Protein AF-A0A1H2EE51-F1 (afdb_monomer)

pLDDT: mean 78.55, std 16.93, range [35.53, 97.19]

InterPro domains:
  IPR001046 NRAMP family [PF01566] (25-186)
  IPR001046 NRAMP family [PR00447] (97-123)
  IPR001046 NRAMP family [PR00447] (125-144)
  IPR001046 NRAMP family [PTHR11706] (21-185)

Solvent-accessible surface area (backbone atoms only — not comparable to full-atom values): 11193 Å² total; per-residue (Å²): 145,83,84,91,74,84,72,87,78,76,91,72,71,71,84,64,46,69,70,68,54,42,54,66,51,50,62,60,51,49,74,69,71,36,47,48,55,53,51,51,52,52,53,46,35,74,76,54,48,48,54,54,52,39,56,53,54,54,50,52,52,52,48,50,52,53,52,50,53,53,51,50,44,30,71,74,69,73,41,52,71,70,57,52,43,58,75,74,44,55,74,66,58,39,49,51,53,48,54,51,51,51,53,53,50,54,52,51,53,50,34,43,28,51,36,42,4,51,52,39,24,75,74,67,73,38,56,52,70,59,22,27,52,51,38,50,51,52,54,53,50,52,54,58,48,40,76,74,68,45,67,68,64,52,50,53,52,50,54,52,53,51,48,53,54,52,51,53,53,52,51,50,43,67,77,57,66,74,63,66,67,52,59,57,47,22,49,56,42,72,72,56,61,74,78,79,116

Structure (mmCIF, N/CA/C/O backbone):
data_AF-A0A1H2EE51-F1
#
_entry.id   AF-A0A1H2EE51-F1
#
loop_
_atom_site.group_PDB
_atom_site.id
_atom_site.type_symbol
_atom_site.label_atom_id
_atom_site.label_alt_id
_atom_site.label_comp_id
_atom_site.label_asym_id
_atom_site.label_entity_id
_atom_site.label_seq_id
_atom_site.pdbx_PDB_ins_code
_atom_site.Cartn_x
_atom_site.Cartn_y
_atom_site.Cartn_z
_atom_site.occupancy
_atom_site.B_iso_or_equiv
_atom_site.auth_seq_id
_atom_site.auth_comp_id
_atom_site.auth_asym_id
_atom_site.auth_atom_id
_atom_site.pdbx_PDB_model_num
ATOM 1 N N . MET A 1 1 ? -42.291 -15.633 33.820 1.00 42.50 1 MET A N 1
ATOM 2 C CA . MET A 1 1 ? -41.989 -17.082 33.789 1.00 42.50 1 MET A CA 1
ATOM 3 C C . MET A 1 1 ? -42.734 -17.754 32.633 1.00 42.50 1 MET A C 1
ATOM 5 O O . MET A 1 1 ? -43.712 -18.436 32.904 1.00 42.50 1 MET A O 1
ATOM 9 N N . ARG A 1 2 ? -42.308 -17.525 31.368 1.00 35.53 2 ARG A N 1
ATOM 10 C CA . ARG A 1 2 ? -42.589 -18.405 30.200 1.00 35.53 2 ARG A CA 1
ATOM 11 C C . ARG A 1 2 ? -41.992 -18.000 28.838 1.00 35.53 2 ARG A C 1
ATOM 13 O O . ARG A 1 2 ? -42.097 -18.807 27.931 1.00 35.53 2 ARG A O 1
ATOM 20 N N . GLU A 1 3 ? -41.291 -16.873 28.684 1.00 39.19 3 GLU A N 1
ATOM 21 C CA . GLU A 1 3 ? -40.695 -16.523 27.367 1.00 39.19 3 GLU A CA 1
ATOM 22 C C . GLU A 1 3 ? -39.159 -16.417 27.359 1.00 39.19 3 GLU A C 1
ATOM 24 O O . GLU A 1 3 ? -38.560 -15.735 26.541 1.00 39.19 3 GLU A O 1
ATOM 29 N N . VAL A 1 4 ? -38.498 -17.154 28.259 1.00 42.12 4 VAL A N 1
ATOM 30 C CA . VAL A 1 4 ? -37.024 -17.287 28.324 1.00 42.12 4 VAL A CA 1
ATOM 31 C C . VAL A 1 4 ? -36.505 -18.462 27.468 1.00 42.12 4 VAL A C 1
ATOM 33 O O . VAL A 1 4 ? -35.357 -18.867 27.592 1.00 42.12 4 VAL A O 1
ATOM 36 N N . MET A 1 5 ? -37.296 -19.049 26.562 1.00 43.41 5 MET A N 1
ATOM 37 C CA . MET A 1 5 ? -36.851 -20.277 25.887 1.00 43.41 5 MET A CA 1
ATOM 38 C C . MET A 1 5 ? -37.359 -20.432 24.453 1.00 43.41 5 MET A C 1
ATOM 40 O O . MET A 1 5 ? -38.240 -21.233 24.168 1.00 43.41 5 MET A O 1
ATOM 44 N N . ALA A 1 6 ? -36.713 -19.726 23.525 1.00 37.88 6 ALA A N 1
ATOM 45 C CA . ALA A 1 6 ? -36.682 -20.122 22.118 1.00 37.88 6 ALA A CA 1
ATOM 46 C C . ALA A 1 6 ? -35.244 -20.074 21.581 1.00 37.88 6 ALA A C 1
ATOM 48 O O . ALA A 1 6 ? -34.874 -19.275 20.732 1.00 37.88 6 ALA A O 1
ATOM 49 N N . SER A 1 7 ? -34.449 -21.002 22.120 1.00 36.94 7 SER A N 1
ATOM 50 C CA . SER A 1 7 ? -33.571 -21.869 21.335 1.00 36.94 7 SER A CA 1
ATOM 51 C C . SER A 1 7 ? -32.568 -21.177 20.405 1.00 36.94 7 SER A C 1
ATOM 53 O O . SER A 1 7 ? -32.768 -21.059 19.194 1.00 36.94 7 SER A O 1
ATOM 55 N N . ALA A 1 8 ? -31.395 -20.907 20.979 1.00 46.56 8 ALA A N 1
ATOM 56 C CA . ALA A 1 8 ? -30.113 -20.958 20.293 1.00 46.56 8 ALA A CA 1
ATOM 57 C C . ALA A 1 8 ? -30.076 -22.104 19.262 1.00 46.56 8 ALA A C 1
ATOM 59 O O . ALA A 1 8 ? -30.005 -23.278 19.624 1.00 46.56 8 ALA A O 1
ATOM 60 N N . ARG A 1 9 ? -30.110 -21.772 17.966 1.00 44.25 9 ARG A N 1
ATOM 61 C CA . ARG A 1 9 ? -29.792 -22.747 16.918 1.00 44.25 9 ARG A CA 1
ATOM 62 C C . ARG A 1 9 ? -28.266 -22.881 16.806 1.00 44.25 9 ARG A C 1
ATOM 64 O O . ARG A 1 9 ? -27.568 -21.870 16.699 1.00 44.25 9 ARG A O 1
ATOM 71 N N . PRO A 1 10 ? -27.722 -24.106 16.870 1.00 41.69 10 PRO A N 1
ATOM 72 C CA . PRO A 1 10 ? -26.300 -24.341 17.068 1.00 41.69 10 PRO A CA 1
ATOM 73 C C . PRO A 1 10 ? -25.499 -24.205 15.763 1.00 41.69 10 PRO A C 1
ATOM 75 O O . PRO A 1 10 ? -25.813 -24.813 14.748 1.00 41.69 10 PRO A O 1
ATOM 78 N N . ARG A 1 11 ? -24.417 -23.419 15.819 1.00 48.09 11 ARG A N 1
ATOM 79 C CA . ARG A 1 11 ? -23.023 -23.815 15.508 1.00 48.09 11 ARG A CA 1
ATOM 80 C C . ARG A 1 11 ? -22.744 -24.784 14.330 1.00 48.09 11 ARG A C 1
ATOM 82 O O . ARG A 1 11 ? -21.804 -25.564 14.433 1.00 48.09 11 ARG A O 1
ATOM 89 N N . LEU A 1 12 ? -23.451 -24.703 13.198 1.00 43.53 12 LEU A N 1
ATOM 90 C CA . LEU A 1 12 ? -23.174 -25.543 12.009 1.00 43.53 12 LEU A CA 1
ATOM 91 C C . LEU A 1 12 ? -22.725 -24.799 10.736 1.00 43.53 12 LEU A C 1
ATOM 93 O O . LEU A 1 12 ? -22.379 -25.441 9.753 1.00 43.53 12 LEU A O 1
ATOM 97 N N . ALA A 1 13 ? -22.582 -23.470 10.753 1.00 40.81 13 ALA A N 1
ATOM 98 C CA . ALA A 1 13 ? -21.945 -22.731 9.645 1.00 40.81 13 ALA A CA 1
ATOM 99 C C . ALA A 1 13 ? -20.416 -22.563 9.811 1.00 40.81 13 ALA A C 1
ATOM 101 O O . ALA A 1 13 ? -19.775 -21.809 9.082 1.00 40.81 13 ALA A O 1
ATOM 102 N N . ARG A 1 14 ? -19.810 -23.255 10.785 1.00 45.78 14 ARG A N 1
ATOM 103 C CA . ARG A 1 14 ? -18.408 -23.063 11.197 1.00 45.78 14 ARG A CA 1
ATOM 104 C C . ARG A 1 14 ? -17.375 -23.646 10.218 1.00 45.78 14 ARG A C 1
ATOM 106 O O . ARG A 1 14 ? -16.216 -23.259 10.283 1.00 45.78 14 ARG A O 1
ATOM 113 N N . ALA A 1 15 ? -17.781 -24.497 9.273 1.00 40.69 15 ALA A N 1
ATOM 114 C CA . ALA A 1 15 ? -16.873 -25.128 8.304 1.00 40.69 15 ALA A CA 1
ATOM 115 C C . ALA A 1 15 ? -16.741 -24.382 6.956 1.00 40.69 15 ALA A C 1
ATOM 117 O O . ALA A 1 15 ? -15.807 -24.644 6.209 1.00 40.69 15 ALA A O 1
ATOM 118 N N . ARG A 1 16 ? -17.614 -23.407 6.652 1.00 42.00 16 ARG A N 1
ATOM 119 C CA . ARG A 1 16 ? -17.483 -22.507 5.477 1.00 42.00 16 ARG A CA 1
ATOM 120 C C . ARG A 1 16 ? -16.793 -21.174 5.804 1.00 42.00 16 ARG A C 1
ATOM 122 O O . ARG A 1 16 ? -16.703 -20.288 4.963 1.00 42.00 16 ARG A O 1
ATOM 129 N N . SER A 1 17 ? -16.306 -21.028 7.035 1.00 48.62 17 SER A N 1
ATOM 130 C CA . SER A 1 17 ? -15.838 -19.752 7.584 1.00 48.62 17 SER A CA 1
ATOM 131 C C . SER A 1 17 ? -14.430 -19.345 7.129 1.00 48.62 17 SER A C 1
ATOM 133 O O . SER A 1 17 ? -14.082 -18.177 7.262 1.00 48.62 17 SER A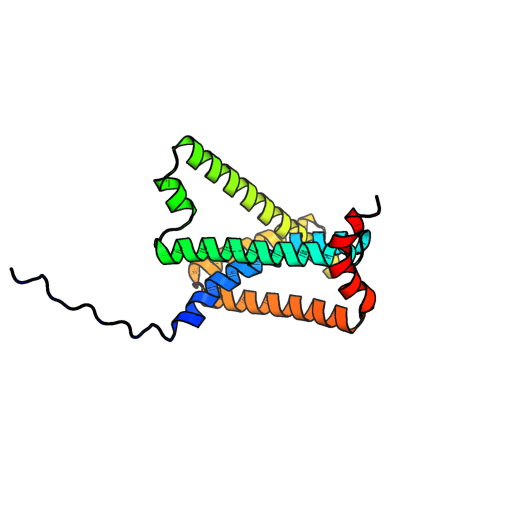 O 1
ATOM 135 N N . GLY A 1 18 ? -13.632 -20.272 6.581 1.00 47.94 18 GLY A N 1
ATOM 136 C CA . GLY A 1 18 ? -12.287 -19.967 6.078 1.00 47.94 18 GLY A CA 1
ATOM 137 C C . GLY A 1 18 ? -12.312 -19.060 4.847 1.00 47.94 18 GLY A C 1
ATOM 138 O O . GLY A 1 18 ? -11.573 -18.086 4.793 1.00 47.94 18 GLY A O 1
ATOM 139 N N . SER A 1 19 ? -13.225 -19.310 3.903 1.00 48.38 19 SER A N 1
ATOM 140 C CA . SER A 1 19 ? -13.331 -18.519 2.671 1.00 48.38 19 SER A CA 1
ATOM 141 C C . SER A 1 19 ? -13.993 -17.152 2.860 1.00 48.38 19 SER A C 1
ATOM 143 O O . SER A 1 19 ? -13.785 -16.264 2.048 1.00 48.38 19 SER A O 1
ATOM 145 N N . LEU A 1 20 ? -14.778 -16.962 3.926 1.00 51.28 20 LEU A N 1
ATOM 146 C CA . LEU A 1 20 ? -15.402 -15.670 4.255 1.00 51.28 20 LEU A CA 1
ATOM 147 C C . LEU A 1 20 ? -14.432 -14.692 4.937 1.00 51.28 20 LEU A C 1
ATOM 149 O O . LEU A 1 20 ? -14.639 -13.486 4.871 1.00 51.28 20 LEU A O 1
ATOM 153 N N . LEU A 1 21 ? -13.375 -15.200 5.580 1.00 56.44 21 LEU A N 1
ATOM 154 C CA . LEU A 1 21 ? -12.316 -14.380 6.182 1.00 56.44 21 LEU A CA 1
ATOM 155 C C . LEU A 1 21 ? -11.171 -14.074 5.206 1.00 56.44 21 LEU A C 1
ATOM 157 O O . LEU A 1 21 ? -10.338 -13.221 5.507 1.00 56.44 21 LEU A O 1
ATOM 161 N N . LEU A 1 22 ? -11.145 -14.734 4.043 1.00 61.00 22 LEU A N 1
ATOM 162 C CA . LEU A 1 22 ? -10.184 -14.442 2.982 1.00 61.00 22 LEU A CA 1
ATOM 163 C C . LEU A 1 22 ? -10.369 -13.024 2.434 1.00 61.00 22 LEU A C 1
ATOM 165 O O . LEU A 1 22 ? -9.378 -12.319 2.309 1.00 61.00 22 LEU A O 1
ATOM 169 N N . GLY A 1 23 ? -11.606 -12.566 2.213 1.00 63.53 23 GLY A N 1
ATOM 170 C CA . GLY A 1 23 ? -11.873 -11.227 1.671 1.00 63.53 23 GLY A CA 1
ATOM 171 C C . GLY A 1 23 ? -11.210 -10.093 2.462 1.00 63.53 23 GLY A C 1
ATOM 172 O O . GLY A 1 23 ? -10.398 -9.361 1.897 1.00 63.53 23 GLY A O 1
ATOM 173 N N . PRO A 1 24 ? -11.449 -9.966 3.781 1.00 66.06 24 PRO A N 1
ATOM 174 C CA . PRO A 1 24 ? -10.768 -8.968 4.608 1.00 66.06 24 PRO A CA 1
ATOM 175 C C . PRO A 1 24 ? -9.239 -9.125 4.644 1.00 66.06 24 PRO A C 1
ATOM 177 O O . PRO A 1 24 ? -8.525 -8.125 4.693 1.00 66.06 24 PRO A O 1
ATOM 180 N N . ALA A 1 25 ? -8.727 -10.360 4.605 1.00 69.12 25 ALA A N 1
ATOM 181 C CA . ALA A 1 25 ? -7.289 -10.621 4.573 1.00 69.12 25 ALA A CA 1
ATOM 182 C C . ALA A 1 25 ? -6.653 -10.197 3.237 1.00 69.12 25 ALA A C 1
ATOM 184 O O . ALA A 1 25 ? -5.569 -9.620 3.234 1.00 69.12 25 ALA A O 1
ATOM 185 N N . PHE A 1 26 ? -7.341 -10.413 2.113 1.00 66.88 26 PHE A N 1
ATOM 186 C CA . PHE A 1 26 ? -6.905 -9.951 0.798 1.00 66.88 26 PHE A CA 1
ATOM 187 C C . PHE A 1 26 ? -6.901 -8.427 0.716 1.00 66.88 26 PHE A C 1
ATOM 189 O O . PHE A 1 26 ? -5.894 -7.865 0.298 1.00 66.88 26 PHE A O 1
ATOM 196 N N . VAL A 1 27 ? -7.962 -7.760 1.193 1.00 69.06 27 VAL A N 1
ATOM 197 C CA . VAL A 1 27 ? -8.023 -6.286 1.293 1.00 69.06 27 VAL A CA 1
ATOM 198 C C . VAL A 1 27 ? -6.819 -5.735 2.060 1.00 69.06 27 VAL A C 1
ATOM 200 O O . VAL A 1 27 ? -6.175 -4.797 1.600 1.00 69.06 27 VAL A O 1
ATOM 203 N N . ALA A 1 28 ? -6.454 -6.362 3.180 1.00 73.50 28 ALA A N 1
ATOM 204 C CA . ALA A 1 28 ? -5.275 -5.968 3.947 1.00 73.50 28 ALA A CA 1
ATOM 205 C C . ALA A 1 28 ? -3.943 -6.252 3.223 1.00 73.50 28 ALA A C 1
ATOM 207 O O . ALA A 1 28 ? -2.990 -5.495 3.392 1.00 73.50 28 ALA A O 1
ATOM 208 N N . ALA A 1 29 ? -3.855 -7.322 2.426 1.00 72.50 29 ALA A N 1
ATOM 209 C CA . ALA A 1 29 ? -2.649 -7.668 1.671 1.00 72.50 29 ALA A CA 1
ATOM 210 C C . ALA A 1 29 ? -2.371 -6.695 0.512 1.00 72.50 29 ALA A C 1
ATOM 212 O O . ALA A 1 29 ? -1.215 -6.415 0.211 1.00 72.50 29 ALA A O 1
ATOM 213 N N . ILE A 1 30 ? -3.414 -6.145 -0.114 1.00 74.56 30 ILE A N 1
ATOM 214 C CA . ILE A 1 30 ? -3.288 -5.209 -1.246 1.00 74.56 30 ILE A CA 1
ATOM 215 C C . ILE A 1 30 ? -2.585 -3.921 -0.837 1.00 74.56 30 ILE A C 1
ATOM 217 O O . ILE A 1 30 ? -1.762 -3.420 -1.594 1.00 74.56 30 ILE A O 1
ATOM 221 N N . ALA A 1 31 ? -2.831 -3.450 0.385 1.00 79.00 31 ALA A N 1
ATOM 222 C CA . ALA A 1 31 ? -2.158 -2.279 0.938 1.00 79.00 31 ALA A CA 1
ATOM 223 C C . ALA A 1 31 ? -0.625 -2.435 1.040 1.00 79.00 31 ALA A C 1
ATOM 225 O O . ALA A 1 31 ? 0.060 -1.458 1.310 1.00 79.00 31 ALA A O 1
ATOM 226 N N . TYR A 1 32 ? -0.084 -3.648 0.860 1.00 79.62 32 TYR A N 1
ATOM 227 C CA . TYR A 1 32 ? 1.359 -3.912 0.813 1.00 79.62 32 TYR A CA 1
ATOM 228 C C . TYR A 1 32 ? 1.904 -4.065 -0.610 1.00 79.62 32 TYR A C 1
ATOM 230 O O . TYR A 1 32 ? 3.117 -4.165 -0.781 1.00 79.62 32 TYR A O 1
ATOM 238 N N . VAL A 1 33 ? 1.048 -4.118 -1.630 1.00 79.75 33 VAL A N 1
ATOM 239 C CA . VAL A 1 33 ? 1.442 -4.222 -3.047 1.00 79.75 33 VAL A CA 1
ATOM 240 C C . VAL A 1 33 ? 1.071 -2.928 -3.781 1.00 79.75 33 VAL A C 1
ATOM 242 O O . VAL A 1 33 ? 0.749 -2.926 -4.966 1.00 79.75 33 VAL A O 1
ATOM 245 N N . ASP A 1 34 ? 1.097 -1.810 -3.062 1.00 85.75 34 ASP A N 1
ATOM 246 C CA . ASP A 1 34 ? 0.822 -0.491 -3.600 1.00 85.75 34 AS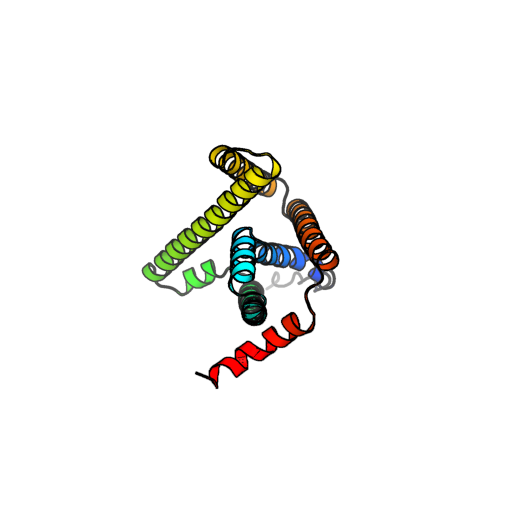P A CA 1
ATOM 247 C C . ASP A 1 34 ? 2.017 0.035 -4.428 1.00 85.75 34 ASP A C 1
ATOM 249 O O . ASP A 1 34 ? 3.174 -0.364 -4.216 1.00 85.75 34 ASP A O 1
ATOM 253 N N . PRO A 1 35 ? 1.775 0.959 -5.375 1.00 82.75 35 PRO A N 1
ATOM 254 C CA . PRO A 1 35 ? 2.833 1.550 -6.189 1.00 82.75 35 PRO A CA 1
ATOM 255 C C . PRO A 1 35 ? 3.951 2.214 -5.374 1.00 82.75 35 PRO A C 1
ATOM 257 O O . PRO A 1 35 ? 5.098 2.220 -5.820 1.00 82.75 35 PRO A O 1
ATOM 260 N N . GLY A 1 36 ? 3.649 2.748 -4.184 1.00 83.00 36 GLY A N 1
ATOM 261 C CA . GLY A 1 36 ? 4.635 3.375 -3.303 1.00 83.00 36 GLY A CA 1
ATOM 262 C C . GLY A 1 36 ? 5.640 2.367 -2.748 1.00 83.00 36 GLY A C 1
ATOM 263 O O . GLY A 1 36 ? 6.858 2.582 -2.823 1.00 83.00 36 GLY A O 1
ATOM 264 N N . ASN A 1 37 ? 5.160 1.224 -2.256 1.00 87.69 37 ASN A N 1
ATOM 265 C CA . ASN A 1 37 ? 6.037 0.142 -1.812 1.00 87.69 37 ASN A CA 1
ATOM 266 C C . ASN A 1 37 ? 6.860 -0.435 -2.978 1.00 87.69 37 ASN A C 1
ATOM 268 O O . ASN A 1 37 ? 8.063 -0.658 -2.844 1.00 87.69 37 ASN A O 1
ATOM 272 N N . VAL A 1 38 ? 6.265 -0.601 -4.162 1.00 86.69 38 VAL A N 1
ATOM 273 C CA . VAL A 1 38 ? 7.007 -1.058 -5.351 1.00 86.69 38 VAL A CA 1
ATOM 274 C C . VAL A 1 38 ? 8.101 -0.059 -5.749 1.00 86.69 38 VAL A C 1
ATOM 276 O O . VAL A 1 38 ? 9.252 -0.457 -5.934 1.00 86.69 38 VAL A O 1
ATOM 279 N N . ALA A 1 39 ? 7.786 1.236 -5.829 1.00 84.88 39 ALA A N 1
ATOM 280 C CA . ALA A 1 39 ? 8.740 2.273 -6.218 1.00 84.88 39 ALA A CA 1
ATOM 281 C C . ALA A 1 39 ? 9.913 2.385 -5.232 1.00 84.88 39 ALA A C 1
ATOM 283 O O . ALA A 1 39 ? 11.075 2.449 -5.645 1.00 84.88 39 ALA A O 1
ATOM 284 N N . SER A 1 40 ? 9.625 2.365 -3.929 1.00 86.44 40 SER A N 1
ATOM 285 C CA . SER A 1 40 ? 10.661 2.416 -2.894 1.00 86.44 40 SER A CA 1
ATOM 286 C C . SER A 1 40 ? 11.570 1.185 -2.925 1.00 86.44 40 SER A C 1
ATOM 288 O O . SER A 1 40 ? 12.790 1.345 -2.884 1.00 86.44 40 SER A O 1
ATOM 290 N N . ASN A 1 41 ? 11.019 -0.023 -3.093 1.00 89.06 41 ASN A N 1
ATOM 291 C CA . ASN A 1 41 ? 11.807 -1.256 -3.171 1.00 89.06 41 ASN A CA 1
ATOM 292 C C . ASN A 1 41 ? 12.670 -1.330 -4.436 1.00 89.06 41 ASN A C 1
ATOM 294 O O . ASN A 1 41 ? 13.817 -1.770 -4.361 1.00 89.06 41 ASN A O 1
ATOM 298 N N . ILE A 1 42 ? 12.162 -0.871 -5.585 1.00 87.00 42 ILE A N 1
ATOM 299 C CA . ILE A 1 42 ? 12.944 -0.805 -6.830 1.00 87.00 42 ILE A CA 1
ATOM 300 C C . ILE A 1 42 ? 14.087 0.206 -6.687 1.00 87.00 42 ILE A C 1
ATOM 302 O O . ILE A 1 42 ? 15.230 -0.119 -7.005 1.00 87.00 42 ILE A O 1
ATOM 306 N N . SER A 1 43 ? 13.809 1.404 -6.162 1.00 87.69 43 SER A N 1
ATOM 307 C CA . SER A 1 43 ? 14.831 2.434 -5.928 1.00 87.69 43 SER A CA 1
ATOM 308 C C . SER A 1 43 ? 15.905 1.956 -4.944 1.00 87.69 43 SER A C 1
ATOM 310 O O . SER A 1 43 ? 17.104 2.064 -5.208 1.00 87.69 43 SER A O 1
ATOM 312 N N . ALA A 1 44 ? 15.486 1.331 -3.841 1.00 86.81 44 ALA A N 1
ATOM 313 C CA . ALA A 1 44 ? 16.382 0.748 -2.853 1.00 86.81 44 ALA A CA 1
ATOM 314 C C . ALA A 1 44 ? 17.223 -0.400 -3.437 1.00 86.81 44 ALA A C 1
ATOM 316 O O . ALA A 1 44 ? 18.420 -0.475 -3.170 1.00 86.81 44 ALA A O 1
ATOM 317 N N . GLY A 1 45 ? 16.634 -1.264 -4.267 1.00 86.56 45 GLY A N 1
ATOM 318 C CA . GLY A 1 45 ? 17.350 -2.331 -4.968 1.00 86.56 45 GLY A CA 1
ATOM 319 C C . GLY A 1 45 ? 18.362 -1.800 -5.986 1.00 86.56 45 GLY A C 1
ATOM 320 O O . GLY A 1 45 ? 19.461 -2.339 -6.093 1.00 86.56 45 GLY A O 1
ATOM 321 N N . ALA A 1 46 ? 18.040 -0.708 -6.682 1.00 87.38 46 ALA A N 1
ATOM 322 C CA . ALA A 1 46 ? 18.958 -0.056 -7.614 1.00 87.38 46 ALA A CA 1
ATOM 323 C C . ALA A 1 46 ? 20.167 0.577 -6.902 1.00 87.38 46 ALA A C 1
ATOM 325 O O . ALA A 1 46 ? 21.276 0.540 -7.429 1.00 87.38 46 ALA A O 1
ATOM 326 N N . GLN A 1 47 ? 19.970 1.131 -5.700 1.00 87.50 47 GLN A N 1
ATOM 327 C CA . GLN A 1 47 ? 21.031 1.796 -4.932 1.00 87.50 47 GLN A CA 1
ATOM 328 C C . GLN A 1 47 ? 21.850 0.837 -4.054 1.00 87.50 47 GLN A C 1
ATOM 330 O O . GLN A 1 47 ? 23.069 0.964 -3.968 1.00 87.50 47 GLN A O 1
ATOM 335 N N . PHE A 1 48 ? 21.196 -0.118 -3.389 1.00 84.31 48 PHE A N 1
ATOM 336 C CA . PHE A 1 48 ? 21.796 -0.978 -2.359 1.00 84.31 48 PHE A CA 1
ATOM 337 C C . PHE A 1 48 ? 21.865 -2.460 -2.756 1.00 84.31 48 PHE A C 1
ATOM 339 O O . PHE A 1 48 ? 22.316 -3.298 -1.965 1.00 84.31 48 PHE A O 1
ATOM 346 N N . GLY A 1 49 ? 21.415 -2.817 -3.962 1.00 85.31 49 GLY A N 1
ATOM 347 C CA . GLY A 1 49 ? 21.332 -4.205 -4.404 1.00 85.31 49 GLY A CA 1
ATOM 348 C C . GLY A 1 49 ? 20.483 -5.050 -3.450 1.00 85.31 49 GLY A C 1
ATOM 349 O O . GLY A 1 49 ? 19.421 -4.641 -2.985 1.00 85.31 49 GLY A O 1
ATOM 350 N N . TYR A 1 50 ? 20.979 -6.237 -3.102 1.00 84.56 50 TYR A N 1
ATOM 351 C CA . TYR A 1 50 ? 20.265 -7.189 -2.241 1.00 84.56 50 TYR A CA 1
ATOM 352 C C . TYR A 1 50 ? 20.419 -6.922 -0.734 1.00 84.56 50 TYR A C 1
ATOM 354 O O . TYR A 1 50 ? 19.842 -7.650 0.073 1.00 84.56 50 TYR A O 1
ATOM 362 N N . LEU A 1 51 ? 21.175 -5.894 -0.320 1.00 83.06 51 LEU A N 1
ATOM 363 C CA . LEU A 1 51 ? 21.507 -5.648 1.091 1.00 83.06 51 LEU A CA 1
ATOM 364 C C . LEU A 1 51 ? 20.268 -5.473 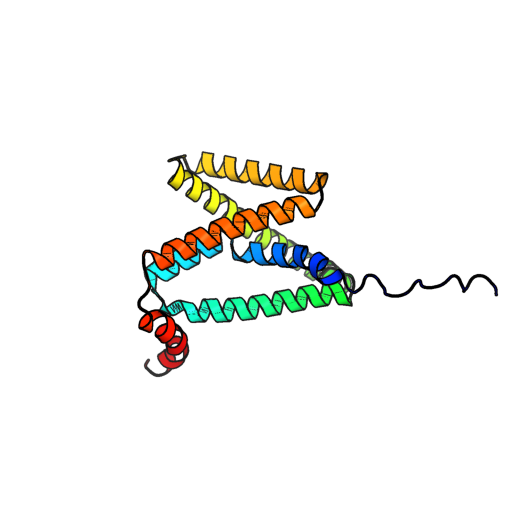1.983 1.00 83.06 51 LEU A C 1
ATOM 366 O O . LEU A 1 51 ? 20.288 -5.855 3.152 1.00 83.06 51 LEU A O 1
ATOM 370 N N . LEU A 1 52 ? 19.192 -4.909 1.433 1.00 85.94 52 LEU A N 1
ATOM 371 C CA . LEU A 1 52 ? 17.976 -4.567 2.171 1.00 85.94 52 LEU A CA 1
ATOM 372 C C . LEU A 1 52 ? 16.915 -5.679 2.164 1.00 85.94 52 LEU A C 1
ATOM 374 O O . LEU A 1 52 ? 15.881 -5.537 2.811 1.00 85.94 52 LEU A O 1
ATOM 378 N N . VAL A 1 53 ? 17.173 -6.821 1.515 1.00 86.44 53 VAL A N 1
ATOM 379 C CA . VAL A 1 53 ? 16.202 -7.929 1.425 1.00 86.44 53 VAL A CA 1
ATOM 380 C C . VAL A 1 53 ? 15.812 -8.464 2.808 1.00 86.44 53 VAL A C 1
ATOM 382 O O . VAL A 1 53 ? 14.633 -8.695 3.065 1.00 86.44 53 VAL A O 1
ATOM 385 N N . TRP A 1 54 ? 16.760 -8.596 3.744 1.00 84.94 54 TRP A N 1
ATOM 386 C CA . TRP A 1 54 ? 16.433 -9.044 5.107 1.00 84.94 54 TRP A CA 1
ATOM 387 C C . TRP A 1 54 ? 15.532 -8.049 5.852 1.00 84.94 54 TRP A C 1
ATOM 389 O O . TRP A 1 54 ? 14.688 -8.469 6.643 1.00 84.94 54 TRP A O 1
ATOM 399 N N . VAL A 1 55 ? 15.684 -6.744 5.588 1.00 89.06 55 VAL A N 1
ATOM 400 C CA . VAL A 1 55 ? 14.843 -5.694 6.181 1.00 89.06 55 VAL A CA 1
ATOM 401 C C . VAL A 1 55 ? 13.408 -5.869 5.701 1.00 89.06 55 VAL A C 1
ATOM 403 O O . VAL A 1 55 ? 12.492 -5.843 6.517 1.00 89.06 55 VAL A O 1
ATOM 406 N N . ILE A 1 56 ? 13.220 -6.136 4.404 1.00 88.19 56 ILE A N 1
ATOM 407 C CA . ILE A 1 56 ? 11.906 -6.406 3.806 1.00 88.19 56 ILE A CA 1
ATOM 408 C C . ILE A 1 56 ? 11.264 -7.641 4.452 1.00 88.19 56 ILE A C 1
ATOM 410 O O . ILE A 1 56 ? 10.083 -7.607 4.800 1.00 88.19 56 ILE A O 1
ATOM 414 N N . VAL A 1 57 ? 12.026 -8.718 4.672 1.00 88.38 57 VAL A N 1
ATOM 415 C CA . VAL A 1 57 ? 11.517 -9.932 5.336 1.00 88.38 57 VAL A CA 1
ATOM 416 C C . VAL A 1 57 ? 11.060 -9.630 6.766 1.00 88.38 57 VAL A C 1
ATOM 418 O O . VAL A 1 57 ? 9.936 -9.969 7.135 1.00 88.38 57 VAL A O 1
ATOM 421 N N . VAL A 1 58 ? 11.891 -8.954 7.567 1.00 90.31 58 VAL A N 1
ATOM 422 C CA . VAL A 1 58 ? 11.538 -8.587 8.950 1.00 90.31 58 VAL A CA 1
ATOM 423 C C . VAL A 1 58 ? 10.332 -7.642 8.981 1.00 90.31 58 VAL A C 1
ATOM 425 O O . VAL A 1 58 ? 9.433 -7.828 9.802 1.00 90.31 58 VAL A O 1
ATOM 428 N N . ALA A 1 59 ? 10.267 -6.672 8.067 1.00 89.88 59 ALA A N 1
ATOM 429 C CA . ALA A 1 59 ? 9.139 -5.754 7.945 1.00 89.88 59 ALA A CA 1
ATOM 430 C C . ALA A 1 59 ? 7.828 -6.497 7.639 1.00 89.88 59 ALA A C 1
ATOM 432 O O . ALA A 1 59 ? 6.816 -6.221 8.281 1.00 89.88 59 ALA A O 1
ATOM 433 N N . ASN A 1 60 ? 7.850 -7.489 6.742 1.00 89.44 60 ASN A N 1
ATOM 434 C CA . ASN A 1 60 ? 6.678 -8.315 6.429 1.00 89.44 60 ASN A CA 1
ATOM 435 C C . ASN A 1 60 ? 6.227 -9.184 7.615 1.00 89.44 60 ASN A C 1
ATOM 437 O O . ASN A 1 60 ? 5.028 -9.330 7.854 1.00 89.44 60 ASN A O 1
ATOM 441 N N . VAL A 1 61 ? 7.160 -9.719 8.409 1.00 90.94 61 VAL A N 1
ATOM 442 C CA . VAL A 1 61 ? 6.817 -10.463 9.636 1.00 90.94 61 VAL A CA 1
ATOM 443 C C . VAL A 1 61 ? 6.138 -9.547 10.659 1.00 90.94 61 VAL A C 1
ATOM 445 O O . VAL A 1 61 ? 5.099 -9.903 11.220 1.00 90.94 61 VAL A O 1
ATOM 448 N N . MET A 1 62 ? 6.686 -8.349 10.878 1.00 92.25 62 MET A N 1
ATOM 449 C CA . MET A 1 62 ? 6.097 -7.361 11.788 1.00 92.25 62 MET A CA 1
ATOM 450 C C . MET A 1 62 ? 4.728 -6.876 11.301 1.00 92.25 62 MET A C 1
ATOM 452 O O . MET A 1 62 ? 3.795 -6.771 12.097 1.00 92.25 62 MET A O 1
ATOM 456 N N . ALA A 1 63 ? 4.585 -6.642 9.998 1.00 89.25 63 ALA A N 1
ATOM 457 C CA . ALA A 1 63 ? 3.315 -6.323 9.360 1.00 89.25 63 ALA A CA 1
ATOM 458 C C . ALA A 1 63 ? 2.261 -7.407 9.613 1.00 89.25 63 ALA A C 1
ATOM 460 O O . ALA A 1 63 ? 1.173 -7.104 10.106 1.00 89.25 63 ALA A O 1
ATOM 461 N N . GLY A 1 64 ? 2.606 -8.675 9.367 1.00 88.88 64 GLY A N 1
ATOM 462 C CA . GLY A 1 64 ? 1.719 -9.809 9.620 1.00 88.88 64 GLY A CA 1
ATOM 463 C C . GLY A 1 64 ? 1.282 -9.900 11.084 1.00 88.88 64 GLY A C 1
ATOM 464 O O . GLY A 1 64 ? 0.106 -10.129 11.366 1.00 88.88 64 GLY A O 1
ATOM 465 N N . LEU A 1 65 ? 2.190 -9.639 12.031 1.00 90.81 65 LEU A N 1
ATOM 466 C CA . LEU A 1 65 ? 1.859 -9.581 13.457 1.00 90.81 65 LEU A CA 1
ATOM 467 C C . LEU A 1 65 ? 0.851 -8.463 13.773 1.00 90.81 65 LEU A C 1
ATOM 469 O O . LEU A 1 65 ? -0.136 -8.703 14.471 1.00 90.81 65 LEU A O 1
ATOM 473 N N . VAL A 1 66 ? 1.070 -7.249 13.258 1.00 90.38 66 VAL A N 1
ATOM 474 C CA . VAL A 1 66 ? 0.179 -6.097 13.491 1.00 90.38 66 VAL A CA 1
ATOM 475 C C . VAL A 1 66 ? -1.205 -6.328 12.873 1.00 90.38 66 VAL A C 1
ATOM 477 O O . VAL A 1 66 ? -2.224 -6.070 13.525 1.00 90.38 66 VAL A O 1
ATOM 480 N N . GLN A 1 67 ? -1.263 -6.868 11.653 1.00 89.56 67 GLN A N 1
ATOM 481 C CA . GLN A 1 67 ? -2.518 -7.243 10.996 1.00 89.56 67 GLN A CA 1
ATOM 482 C C . GLN A 1 67 ? -3.256 -8.330 11.779 1.00 89.56 67 GLN A C 1
ATOM 484 O O . GLN A 1 67 ? -4.459 -8.210 12.020 1.00 89.56 67 GLN A O 1
ATOM 489 N N . PHE A 1 68 ? -2.539 -9.355 12.248 1.00 88.31 68 PHE A N 1
ATOM 490 C CA . PHE A 1 68 ? -3.114 -10.427 13.056 1.00 88.31 68 PHE A CA 1
ATOM 491 C C . PHE A 1 68 ? -3.723 -9.899 14.359 1.00 88.31 68 PHE A C 1
ATOM 493 O O . PHE A 1 68 ? -4.846 -10.266 14.708 1.00 88.31 68 PHE A O 1
ATOM 500 N N . LEU A 1 69 ? -3.025 -9.010 15.071 1.00 90.75 69 LEU A N 1
ATOM 501 C CA . LEU A 1 69 ? -3.541 -8.402 16.299 1.00 90.75 69 LEU A CA 1
ATOM 502 C C . LEU A 1 69 ? -4.780 -7.537 16.034 1.00 90.75 69 LEU A C 1
ATOM 504 O O . LEU A 1 69 ? -5.747 -7.613 16.795 1.00 90.75 69 LEU A O 1
ATOM 508 N N . SER A 1 70 ? -4.784 -6.773 14.941 1.00 88.62 70 SER A N 1
ATOM 509 C CA . SER A 1 70 ? -5.926 -5.945 14.530 1.00 88.62 70 SER A CA 1
ATOM 510 C C . SER A 1 70 ? -7.148 -6.797 14.176 1.00 88.62 70 SER A C 1
ATOM 512 O O . SER A 1 70 ? -8.254 -6.534 14.653 1.00 88.62 70 SER A O 1
ATOM 514 N N . ALA A 1 71 ? -6.946 -7.877 13.418 1.00 86.62 71 ALA A N 1
ATOM 515 C CA . ALA A 1 71 ? -7.997 -8.834 13.088 1.00 86.62 71 ALA A CA 1
ATOM 516 C C . ALA A 1 71 ? -8.520 -9.552 14.341 1.00 86.62 71 ALA A C 1
ATOM 518 O O . ALA A 1 71 ? -9.731 -9.656 14.544 1.00 86.62 71 ALA A O 1
A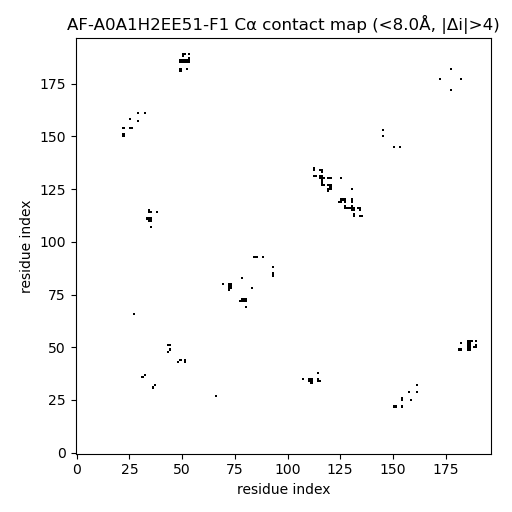TOM 519 N N . LYS A 1 72 ? -7.623 -9.995 15.233 1.00 87.44 72 LYS A N 1
ATOM 520 C CA . LYS A 1 72 ? -7.988 -10.638 16.502 1.00 87.44 72 LYS A CA 1
ATOM 521 C C . LYS A 1 72 ? -8.810 -9.706 17.389 1.00 87.44 72 LYS A C 1
ATOM 523 O O . LYS A 1 72 ? -9.794 -10.156 17.972 1.00 87.44 72 LYS A O 1
ATOM 528 N N . LEU A 1 73 ? -8.446 -8.424 17.476 1.00 89.00 73 LEU A N 1
ATOM 529 C CA . LEU A 1 73 ? -9.230 -7.422 18.197 1.00 89.00 73 LEU A CA 1
ATOM 530 C C . LEU A 1 73 ? -10.659 -7.350 17.642 1.00 89.00 73 LEU A C 1
ATOM 532 O O . LEU A 1 73 ? -11.608 -7.455 18.420 1.00 89.00 73 LEU A O 1
ATOM 536 N N . GLY A 1 74 ? -10.808 -7.245 16.318 1.00 87.31 74 GLY A N 1
ATOM 537 C CA . GLY A 1 74 ? -12.110 -7.198 15.650 1.00 87.31 74 GLY A CA 1
ATOM 538 C C . GLY A 1 74 ? -12.964 -8.440 15.907 1.00 87.31 74 GLY A C 1
ATOM 539 O O . GLY A 1 74 ? -14.130 -8.323 16.277 1.00 87.31 74 GLY A O 1
ATOM 540 N N . VAL A 1 75 ? -12.371 -9.632 15.802 1.00 85.62 75 VAL A N 1
ATOM 541 C CA . VAL A 1 75 ? -13.073 -10.909 16.016 1.00 85.62 75 VAL A CA 1
ATOM 542 C C . VAL A 1 75 ? -13.483 -11.108 17.478 1.00 85.62 75 VAL A C 1
ATOM 544 O O . VAL A 1 7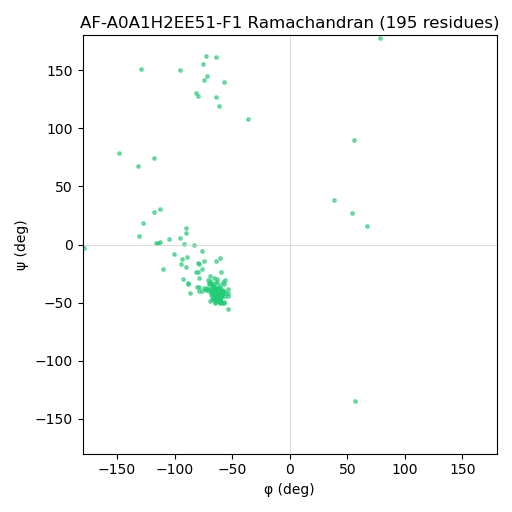5 ? -14.578 -11.600 17.742 1.00 85.62 75 VAL A O 1
ATOM 547 N N . VAL A 1 76 ? -12.625 -10.747 18.438 1.00 89.94 76 VAL A N 1
ATOM 548 C CA . VAL A 1 76 ? -12.888 -10.973 19.871 1.00 89.94 76 VAL A CA 1
ATOM 549 C C . VAL A 1 76 ? -13.845 -9.933 20.447 1.00 89.94 76 VAL A C 1
ATOM 551 O O . VAL A 1 76 ? -14.698 -10.273 21.263 1.00 89.94 76 VAL A O 1
ATOM 554 N N . THR A 1 77 ? -13.703 -8.665 20.057 1.00 87.56 77 THR A N 1
ATOM 555 C CA . THR A 1 77 ? -14.497 -7.566 20.634 1.00 87.56 77 THR A CA 1
ATOM 556 C C . THR A 1 77 ? -15.746 -7.226 19.826 1.00 87.56 77 THR A C 1
ATOM 558 O O . THR A 1 77 ? -16.631 -6.551 20.350 1.00 87.56 77 THR A O 1
ATOM 561 N N . GLY A 1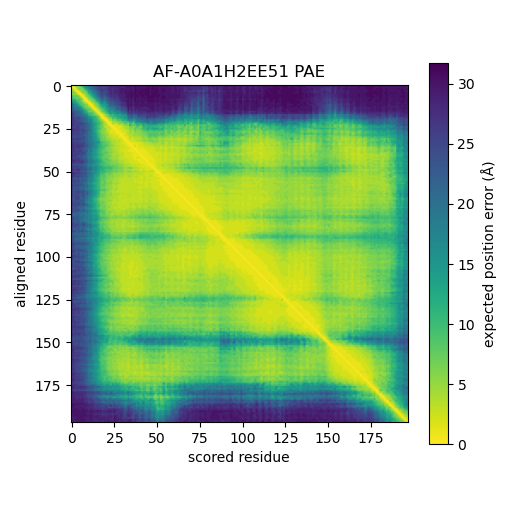 78 ? -15.821 -7.666 18.566 1.00 87.31 78 GLY A N 1
ATOM 562 C CA . GLY A 1 78 ? -16.875 -7.279 17.628 1.00 87.31 78 GLY A CA 1
ATOM 563 C C . GLY A 1 78 ? -16.833 -5.799 17.235 1.00 87.31 78 GLY A C 1
ATOM 564 O O . GLY A 1 78 ? -17.837 -5.278 16.761 1.00 87.31 78 GLY A O 1
ATOM 565 N N . ARG A 1 79 ? -15.713 -5.108 17.484 1.00 87.12 79 ARG A N 1
ATOM 566 C CA . ARG A 1 79 ? -15.538 -3.667 17.268 1.00 87.12 79 ARG A CA 1
ATOM 567 C C . ARG A 1 79 ? -14.286 -3.383 16.460 1.00 87.12 79 ARG A C 1
ATOM 569 O O . ARG A 1 79 ? -13.293 -4.102 16.562 1.00 87.12 79 ARG A O 1
ATOM 576 N N . SER A 1 80 ? -14.306 -2.292 15.707 1.00 89.56 80 SER A N 1
ATOM 577 C CA . SER A 1 80 ? -13.111 -1.813 15.015 1.00 89.56 80 SER A CA 1
ATOM 578 C C . SER A 1 80 ? -12.103 -1.187 15.993 1.00 89.56 80 SER A C 1
ATOM 580 O O . SER A 1 80 ? -12.424 -0.822 17.135 1.00 89.56 80 SER A O 1
ATOM 582 N N . LEU A 1 81 ? -10.849 -1.049 15.557 1.00 89.25 81 LEU A N 1
ATOM 583 C CA . LEU A 1 81 ? -9.815 -0.386 16.354 1.00 89.25 81 LEU A CA 1
ATOM 584 C C . LEU A 1 81 ? -10.183 1.083 16.670 1.00 89.25 81 LEU A C 1
ATOM 586 O O . LEU A 1 81 ? -10.115 1.447 17.847 1.00 89.25 81 LEU A O 1
ATOM 590 N N . PRO A 1 82 ? -10.688 1.898 15.716 1.00 91.25 82 PRO A N 1
ATOM 591 C CA . PRO A 1 82 ? -11.169 3.252 16.006 1.00 91.25 82 PRO A CA 1
ATOM 592 C C . PRO A 1 82 ? -12.322 3.302 17.019 1.00 91.25 82 PRO A C 1
ATOM 594 O O . PRO A 1 82 ? -12.351 4.181 17.881 1.00 91.25 82 PRO A O 1
ATOM 597 N N . GLU A 1 83 ? -13.257 2.348 16.977 1.00 90.88 83 GLU A N 1
ATOM 598 C CA . GLU A 1 83 ? -14.336 2.251 17.970 1.00 90.88 83 GLU A CA 1
ATOM 599 C C . GLU A 1 83 ? -13.797 1.942 19.366 1.00 90.88 83 GLU A C 1
ATOM 601 O O . GLU A 1 83 ? -14.249 2.519 20.355 1.00 90.88 83 GLU A O 1
ATOM 606 N N . THR A 1 84 ? -12.802 1.061 19.452 1.00 91.62 84 THR A N 1
ATOM 607 C CA . THR A 1 84 ? -12.157 0.713 20.721 1.00 91.62 84 THR A CA 1
ATOM 608 C C . THR A 1 84 ? -11.390 1.904 21.297 1.00 91.62 84 THR A C 1
ATOM 610 O O . THR A 1 84 ? -11.509 2.181 22.492 1.00 91.62 84 THR A O 1
ATOM 613 N N . VAL A 1 85 ? -10.671 2.658 20.456 1.00 91.81 85 VAL A N 1
ATOM 614 C CA . VAL A 1 85 ? -10.014 3.916 20.847 1.00 91.81 85 VAL A CA 1
ATOM 615 C C . VAL A 1 85 ? -11.053 4.933 21.314 1.00 91.81 85 VAL A C 1
ATOM 617 O O . VAL A 1 85 ? -10.895 5.507 22.387 1.00 91.81 85 VAL A O 1
ATOM 620 N N . ARG A 1 86 ? -12.165 5.105 20.588 1.00 91.44 86 ARG A N 1
ATOM 621 C CA . ARG A 1 86 ? -13.248 6.030 20.967 1.00 91.44 86 ARG A CA 1
ATOM 622 C C . ARG A 1 86 ? -13.823 5.747 22.354 1.00 91.44 86 ARG A C 1
ATOM 624 O O . ARG A 1 86 ? -14.237 6.688 23.023 1.00 91.44 86 ARG A O 1
ATOM 631 N N . LEU A 1 87 ? -13.884 4.480 22.760 1.00 92.06 87 LEU A N 1
ATOM 632 C CA . LEU A 1 87 ? -14.439 4.067 24.051 1.00 92.06 87 LEU A CA 1
ATOM 633 C C . LEU A 1 87 ? -13.457 4.209 25.218 1.00 92.06 87 LEU A C 1
ATOM 635 O O . LEU A 1 87 ? -13.897 4.288 26.360 1.00 92.06 87 LEU A O 1
ATOM 639 N N . ARG A 1 88 ? -12.146 4.199 24.950 1.00 90.94 88 ARG A N 1
ATOM 640 C CA . ARG A 1 88 ? -11.098 4.197 25.987 1.00 90.94 88 ARG A CA 1
ATOM 641 C C . ARG A 1 88 ? -10.311 5.504 26.079 1.00 90.94 88 ARG A C 1
ATOM 643 O O . ARG A 1 88 ? -9.685 5.752 27.103 1.00 90.94 88 ARG A O 1
ATOM 650 N N . ALA A 1 89 ? -10.307 6.315 25.026 1.00 92.19 89 ALA A N 1
ATOM 651 C CA . ALA A 1 89 ? -9.514 7.534 24.940 1.00 92.19 89 ALA A CA 1
ATOM 652 C C . ALA A 1 89 ? -10.314 8.782 25.341 1.00 92.19 89 ALA A C 1
ATOM 654 O O . ALA A 1 89 ? -11.522 8.876 25.116 1.00 92.19 89 ALA A O 1
ATOM 655 N N . SER A 1 90 ? -9.613 9.782 25.881 1.00 94.06 90 SER A N 1
ATOM 656 C CA . SER A 1 90 ? -10.170 11.120 26.091 1.00 94.06 90 SER A CA 1
ATOM 657 C C . SER A 1 90 ? -10.514 11.789 24.753 1.00 94.06 90 SER A C 1
ATOM 659 O O . SER A 1 90 ? -10.011 11.406 23.693 1.00 94.06 90 SER A O 1
ATOM 661 N N . ARG A 1 91 ? -11.364 12.826 24.780 1.00 92.44 91 ARG A N 1
ATOM 662 C CA . ARG A 1 91 ? -11.794 13.545 23.565 1.00 92.44 91 ARG A CA 1
ATOM 663 C C . ARG A 1 91 ? -10.608 14.048 22.734 1.00 92.44 91 ARG A C 1
ATOM 665 O O . ARG A 1 91 ? -10.642 13.918 21.514 1.00 92.44 91 ARG A O 1
ATOM 672 N N . THR A 1 92 ? -9.576 14.575 23.392 1.00 94.31 92 THR A N 1
ATOM 673 C CA . THR A 1 92 ? -8.362 15.086 22.741 1.00 94.31 92 THR A CA 1
ATOM 674 C C . THR A 1 92 ? -7.584 13.971 22.053 1.00 94.31 92 THR A C 1
ATOM 676 O O . THR A 1 92 ? -7.302 14.080 20.865 1.00 94.31 92 THR A O 1
ATOM 679 N N . ALA A 1 93 ? -7.316 12.865 22.756 1.00 93.12 93 ALA A N 1
ATOM 680 C CA . ALA A 1 93 ? -6.589 11.730 22.189 1.00 93.12 93 ALA A CA 1
ATOM 681 C C . ALA A 1 93 ? -7.351 11.082 21.021 1.00 93.12 93 ALA A C 1
ATOM 683 O O . ALA A 1 93 ? -6.768 10.705 20.010 1.00 93.12 93 ALA A O 1
ATOM 684 N N . ARG A 1 94 ? -8.681 10.991 21.112 1.00 93.12 94 ARG A N 1
ATOM 685 C CA . ARG A 1 94 ? -9.505 10.497 20.003 1.00 93.12 94 ARG A CA 1
ATOM 686 C C . ARG A 1 94 ? -9.375 11.375 18.756 1.00 93.12 94 ARG A C 1
ATOM 688 O O . ARG A 1 94 ? -9.272 10.843 17.657 1.00 93.12 94 ARG A O 1
ATOM 695 N N . LEU A 1 95 ? -9.412 12.698 18.923 1.00 94.38 95 LEU A N 1
ATOM 696 C CA . LEU A 1 95 ? -9.277 13.632 17.804 1.00 94.38 95 LEU A CA 1
ATOM 697 C C . LEU A 1 95 ? -7.871 13.590 17.202 1.00 94.38 95 LEU A C 1
ATOM 699 O O . LEU A 1 95 ? -7.759 13.607 15.984 1.00 94.38 95 LEU A O 1
ATOM 703 N N . SER A 1 96 ? -6.818 13.461 18.016 1.00 95.19 96 SER A N 1
ATOM 704 C CA . SER A 1 96 ? -5.455 13.327 17.490 1.00 95.19 96 SER A CA 1
ATOM 705 C C . SER A 1 96 ? -5.278 12.044 16.678 1.00 95.19 96 SER A C 1
ATOM 707 O O . SER A 1 96 ? -4.718 12.099 15.589 1.00 95.19 96 SER A O 1
ATOM 709 N N . TYR A 1 97 ? -5.811 10.911 17.153 1.00 94.25 97 TYR A N 1
ATOM 710 C CA . TYR A 1 97 ? -5.797 9.661 16.384 1.00 94.25 97 TYR A CA 1
ATOM 711 C C . TYR A 1 97 ? -6.582 9.773 15.077 1.00 94.25 97 TYR A C 1
ATOM 713 O O . TYR A 1 97 ? -6.154 9.219 14.070 1.00 94.25 97 TYR A O 1
ATOM 721 N N . TRP A 1 98 ? -7.711 10.486 15.079 1.00 94.94 98 TRP A N 1
ATOM 722 C CA . TRP A 1 98 ? -8.482 10.717 13.860 1.00 94.94 98 TRP A CA 1
ATOM 723 C C . TRP A 1 98 ? -7.705 11.569 12.850 1.00 94.94 98 TRP A C 1
ATOM 725 O O . TRP A 1 98 ? -7.548 11.143 11.713 1.00 94.94 98 TRP A O 1
ATOM 735 N N . VAL A 1 99 ? -7.141 12.708 13.273 1.00 96.88 99 VAL A N 1
ATOM 736 C CA . VAL A 1 99 ? -6.323 13.564 12.393 1.00 96.88 99 VAL A CA 1
ATOM 737 C C . VAL A 1 99 ? -5.122 12.795 11.844 1.00 96.88 99 VAL A C 1
ATOM 739 O O . VAL A 1 99 ? -4.829 12.877 10.656 1.00 96.88 99 VAL A O 1
ATOM 742 N N . GLN A 1 100 ? -4.441 12.018 12.687 1.00 97.19 100 GLN A N 1
ATOM 743 C CA . GLN A 1 100 ? -3.324 11.186 12.249 1.00 97.19 100 GLN A CA 1
ATOM 744 C C . GLN A 1 100 ? -3.765 10.161 11.197 1.00 97.19 100 GLN A C 1
ATOM 746 O O . GLN A 1 100 ? -3.092 10.018 10.181 1.00 97.19 100 GLN A O 1
ATOM 751 N N . ALA A 1 101 ? -4.870 9.450 11.436 1.00 94.56 101 ALA A N 1
ATOM 752 C CA . ALA A 1 101 ? -5.383 8.461 10.495 1.00 94.56 101 ALA A CA 1
ATOM 753 C C . ALA A 1 101 ? -5.748 9.098 9.146 1.00 94.56 101 ALA A C 1
ATOM 755 O O . ALA A 1 101 ? -5.412 8.535 8.110 1.00 94.56 101 ALA A O 1
ATOM 756 N N . GLU A 1 102 ? -6.353 10.287 9.164 1.00 95.75 102 GLU A N 1
ATOM 757 C CA . GLU A 1 102 ? -6.705 11.034 7.954 1.00 95.75 102 GLU A CA 1
ATOM 758 C C . GLU A 1 102 ? -5.459 11.441 7.154 1.00 95.75 102 GLU A C 1
ATOM 760 O O . GLU A 1 102 ? -5.395 11.237 5.946 1.00 95.75 102 GLU A O 1
ATOM 765 N N . ILE A 1 103 ? -4.425 11.959 7.829 1.00 96.81 103 ILE A N 1
ATOM 766 C CA . ILE A 1 103 ? -3.155 12.331 7.185 1.00 96.81 103 ILE A CA 1
ATOM 767 C C . ILE A 1 103 ? -2.480 11.109 6.558 1.00 96.81 103 ILE A C 1
ATOM 769 O O . ILE A 1 103 ? -1.976 11.195 5.440 1.00 96.81 103 ILE A O 1
ATOM 773 N N . VAL A 1 104 ? -2.472 9.976 7.263 1.00 93.81 104 VAL A N 1
ATOM 774 C CA . VAL A 1 104 ? -1.891 8.729 6.749 1.00 93.81 104 VAL A CA 1
ATOM 775 C C . VAL A 1 104 ? -2.668 8.231 5.530 1.00 93.81 104 VAL A C 1
ATOM 777 O O . VAL A 1 104 ? -2.040 7.896 4.532 1.00 93.81 104 VAL A O 1
ATOM 780 N N . ALA A 1 105 ? -4.003 8.240 5.574 1.00 91.88 105 ALA A N 1
ATOM 781 C CA . ALA A 1 105 ? -4.837 7.839 4.441 1.00 91.88 105 ALA A CA 1
ATOM 782 C C . ALA A 1 105 ? -4.588 8.727 3.210 1.00 91.88 105 ALA A C 1
ATOM 784 O O . ALA A 1 105 ? -4.302 8.212 2.134 1.00 91.88 105 ALA A O 1
ATOM 785 N N . MET A 1 106 ? -4.570 10.055 3.384 1.00 93.00 106 MET A N 1
ATOM 786 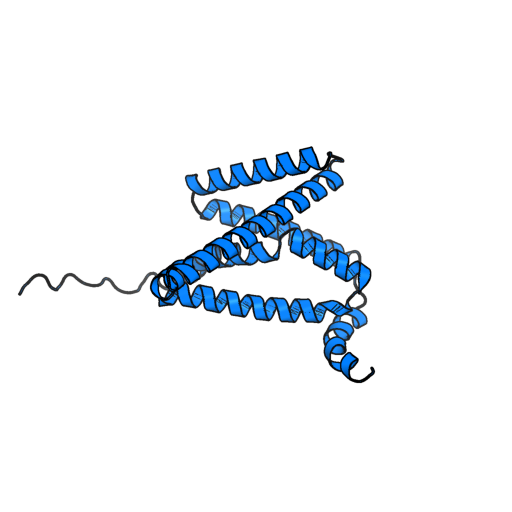C CA . MET A 1 106 ? -4.261 10.993 2.295 1.00 93.00 106 MET A CA 1
ATOM 787 C C . MET A 1 106 ? -2.859 10.779 1.705 1.00 93.00 106 MET A C 1
ATOM 789 O O . MET A 1 106 ? -2.666 10.928 0.499 1.00 93.00 106 MET A O 1
ATOM 793 N N . ALA A 1 107 ? -1.867 10.444 2.537 1.00 91.62 107 ALA A N 1
ATOM 794 C CA . ALA A 1 107 ? -0.512 10.167 2.068 1.00 91.62 107 ALA A CA 1
ATOM 795 C C . ALA A 1 107 ? -0.443 8.885 1.222 1.00 91.62 107 ALA A C 1
ATOM 797 O O . ALA A 1 107 ? 0.246 8.869 0.201 1.00 91.62 107 ALA A O 1
ATOM 798 N N . THR A 1 108 ? -1.166 7.833 1.620 1.00 90.38 108 THR A N 1
ATOM 799 C CA . THR A 1 108 ? -1.273 6.592 0.840 1.00 90.38 108 THR A CA 1
ATOM 800 C C . THR A 1 108 ? -1.978 6.840 -0.493 1.00 90.38 108 THR A C 1
ATOM 802 O O . THR A 1 108 ? -1.420 6.493 -1.532 1.00 90.38 108 THR A O 1
ATOM 805 N N . ASP A 1 109 ? -3.118 7.535 -0.494 1.00 90.75 109 ASP A N 1
ATOM 806 C CA . ASP A 1 109 ? -3.851 7.869 -1.724 1.00 90.75 109 ASP A CA 1
ATOM 807 C C . ASP A 1 109 ? -2.983 8.680 -2.703 1.00 90.75 109 ASP A C 1
ATOM 809 O O . ASP A 1 109 ? -2.983 8.434 -3.912 1.00 90.75 109 ASP A O 1
ATOM 813 N N . LEU A 1 110 ? -2.185 9.626 -2.191 1.00 90.19 110 LEU A N 1
ATOM 814 C CA . LEU A 1 110 ? -1.259 10.402 -3.014 1.00 90.19 110 LEU A CA 1
ATOM 815 C C . LEU A 1 110 ? -0.203 9.509 -3.681 1.00 90.19 110 LEU A C 1
ATOM 817 O O . LEU A 1 110 ? 0.084 9.686 -4.867 1.00 90.19 110 LEU A O 1
ATOM 821 N N . ALA A 1 111 ? 0.368 8.552 -2.945 1.00 90.25 111 ALA A N 1
ATOM 822 C CA . ALA A 1 111 ? 1.344 7.614 -3.494 1.00 90.25 111 ALA A CA 1
ATOM 823 C C . ALA A 1 111 ? 0.730 6.728 -4.593 1.00 90.25 111 ALA A C 1
ATOM 825 O O . ALA A 1 111 ? 1.372 6.497 -5.620 1.00 90.25 111 ALA A O 1
ATOM 826 N N . GLU A 1 112 ? -0.520 6.291 -4.424 1.00 89.75 112 GLU A N 1
ATOM 827 C CA . GLU A 1 112 ? -1.237 5.502 -5.430 1.00 89.75 112 GLU A CA 1
ATOM 828 C C . GLU A 1 112 ? -1.522 6.305 -6.706 1.00 89.75 112 GLU A C 1
ATOM 830 O O . GLU A 1 112 ? -1.247 5.827 -7.810 1.00 89.75 112 GLU A O 1
ATOM 835 N N . VAL A 1 113 ? -2.004 7.547 -6.576 1.00 91.75 113 VAL A N 1
ATOM 836 C CA . VAL A 1 113 ? -2.286 8.420 -7.728 1.00 91.75 113 VAL A CA 1
ATOM 837 C C . VAL A 1 113 ? -1.007 8.759 -8.491 1.00 91.75 113 VAL A C 1
ATOM 839 O O . VAL A 1 113 ? -0.991 8.696 -9.722 1.00 91.75 113 VAL A O 1
ATOM 842 N N . VAL A 1 114 ? 0.080 9.087 -7.786 1.00 90.75 114 VAL A N 1
ATOM 843 C CA . VAL A 1 114 ? 1.379 9.379 -8.411 1.00 90.75 114 VAL A CA 1
ATOM 844 C C . VAL A 1 114 ? 1.943 8.135 -9.094 1.00 90.75 114 VAL A C 1
ATOM 846 O O . VAL A 1 114 ? 2.393 8.215 -10.236 1.00 90.75 114 VAL A O 1
ATOM 849 N N . GLY A 1 115 ? 1.878 6.976 -8.437 1.00 90.00 115 GLY A N 1
ATOM 850 C CA . GLY A 1 115 ? 2.327 5.714 -9.016 1.00 90.00 115 GLY A CA 1
ATOM 851 C C . GLY A 1 115 ? 1.554 5.336 -10.280 1.00 90.00 115 GLY A C 1
ATOM 852 O O . GLY A 1 115 ? 2.165 4.985 -11.289 1.00 90.00 115 GLY A O 1
ATOM 853 N N . GLY A 1 116 ? 0.225 5.478 -10.266 1.00 90.50 116 GLY A N 1
ATOM 854 C CA . GLY A 1 116 ? -0.615 5.251 -11.445 1.00 90.50 116 GLY A CA 1
ATOM 855 C C . GLY A 1 116 ? -0.334 6.242 -12.578 1.00 90.50 116 GLY A C 1
ATOM 856 O O . GLY A 1 116 ? -0.229 5.842 -13.737 1.00 90.50 116 GLY A O 1
ATOM 857 N N . ALA A 1 117 ? -0.114 7.520 -12.254 1.00 92.19 117 ALA A N 1
ATOM 858 C CA . ALA A 1 117 ? 0.261 8.534 -13.235 1.00 92.19 117 ALA A CA 1
ATOM 859 C C . ALA A 1 117 ? 1.597 8.215 -13.925 1.00 92.19 117 ALA A C 1
ATOM 861 O O . ALA A 1 117 ? 1.693 8.320 -15.148 1.00 92.19 117 ALA A O 1
ATOM 862 N N . ILE A 1 118 ? 2.609 7.792 -13.158 1.00 91.12 118 ILE A N 1
ATOM 863 C CA . ILE A 1 118 ? 3.914 7.377 -13.692 1.00 91.12 118 ILE A CA 1
ATOM 864 C C . ILE A 1 118 ? 3.762 6.120 -14.556 1.00 91.12 118 ILE A C 1
ATOM 866 O O . ILE A 1 118 ? 4.331 6.058 -15.642 1.00 91.12 118 ILE A O 1
ATOM 870 N N . ALA A 1 119 ? 2.960 5.141 -14.130 1.00 89.44 119 ALA A N 1
ATOM 871 C CA . ALA A 1 119 ? 2.716 3.932 -14.915 1.00 89.44 119 ALA A CA 1
ATOM 872 C C . ALA A 1 119 ? 2.073 4.244 -16.279 1.00 89.44 119 ALA A C 1
ATOM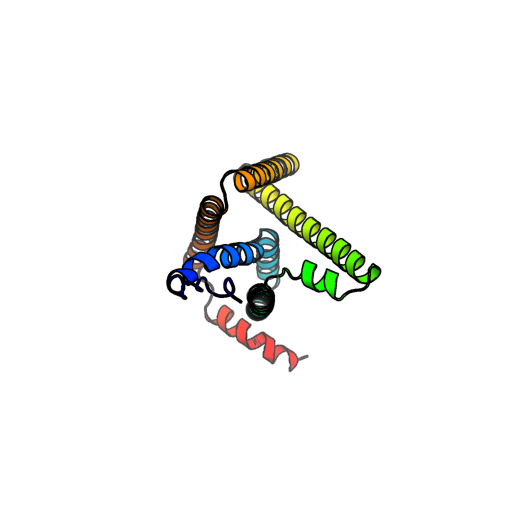 874 O O . ALA A 1 119 ? 2.509 3.718 -17.302 1.00 89.44 119 ALA A O 1
ATOM 875 N N . LEU A 1 120 ? 1.075 5.134 -16.315 1.00 91.75 120 LEU A N 1
ATOM 876 C CA . LEU A 1 120 ? 0.436 5.575 -17.560 1.00 91.75 120 LEU A CA 1
ATOM 877 C C . LEU A 1 120 ? 1.377 6.397 -18.446 1.00 91.75 120 LEU A C 1
ATOM 879 O O . LEU A 1 120 ? 1.320 6.275 -19.669 1.00 91.75 120 LEU A O 1
ATOM 883 N N . ASN A 1 121 ? 2.246 7.207 -17.841 1.00 92.88 121 ASN A N 1
ATOM 884 C CA . ASN A 1 121 ? 3.282 7.926 -18.570 1.00 92.88 121 ASN A CA 1
ATOM 885 C C . ASN A 1 121 ? 4.265 6.958 -19.243 1.00 92.88 121 ASN A C 1
ATOM 887 O O . ASN A 1 121 ? 4.549 7.127 -20.417 1.00 92.88 121 ASN A O 1
ATOM 891 N N . LEU A 1 122 ? 4.712 5.909 -18.552 1.00 89.88 122 LEU A N 1
ATOM 892 C CA . LEU A 1 122 ? 5.645 4.930 -19.120 1.00 89.88 122 LEU A CA 1
ATOM 893 C C . LEU A 1 122 ? 5.013 4.018 -20.183 1.00 89.88 122 LEU A C 1
ATOM 895 O O . LEU A 1 122 ? 5.717 3.548 -21.071 1.00 89.88 122 LEU A O 1
ATOM 899 N N . LEU A 1 123 ? 3.712 3.723 -20.079 1.00 91.19 123 LEU A N 1
ATOM 900 C CA . LEU A 1 123 ? 3.038 2.780 -20.979 1.00 91.19 123 LEU A CA 1
ATOM 901 C C . LEU A 1 123 ? 2.480 3.439 -22.248 1.00 91.19 123 LEU A C 1
ATOM 903 O O . LEU A 1 123 ? 2.414 2.795 -23.293 1.00 91.19 123 LEU A O 1
ATOM 907 N N . PHE A 1 124 ? 2.041 4.695 -22.147 1.00 93.69 124 PHE A N 1
ATOM 908 C CA . PHE A 1 124 ? 1.318 5.397 -23.213 1.00 93.69 124 PHE A CA 1
ATOM 909 C C . PHE A 1 124 ? 1.882 6.792 -23.525 1.00 93.69 124 PHE A C 1
ATOM 911 O O . PHE A 1 124 ? 1.236 7.546 -24.251 1.00 93.69 124 PHE A O 1
ATOM 918 N N . ASP A 1 125 ? 3.027 7.167 -22.941 1.00 92.62 125 ASP A N 1
ATOM 919 C CA . ASP A 1 125 ? 3.646 8.498 -23.067 1.00 92.62 125 ASP A CA 1
ATOM 920 C C . ASP A 1 125 ? 2.701 9.658 -22.690 1.00 92.62 125 ASP A C 1
ATOM 922 O O . ASP A 1 125 ? 2.827 10.795 -23.152 1.00 92.62 125 ASP A O 1
ATOM 926 N N . LEU A 1 126 ? 1.727 9.392 -21.810 1.00 91.50 126 LEU A N 1
ATOM 927 C CA . LEU A 1 126 ? 0.758 10.393 -21.369 1.00 91.50 126 LEU A CA 1
ATOM 928 C C . LEU A 1 126 ? 1.394 11.399 -20.396 1.00 91.50 126 LEU A C 1
ATOM 930 O O . LEU A 1 126 ? 2.137 10.996 -19.500 1.00 91.50 126 LEU A O 1
ATOM 934 N N . PRO A 1 127 ? 1.055 12.699 -20.470 1.00 94.56 127 PRO A N 1
ATOM 935 C CA . PRO A 1 127 ? 1.474 13.677 -19.471 1.00 94.56 127 PRO A CA 1
ATOM 936 C C . PRO A 1 127 ? 1.029 13.283 -18.056 1.00 94.56 127 PRO A C 1
ATOM 938 O O . PRO A 1 127 ? -0.118 12.877 -17.856 1.00 94.56 127 PRO A O 1
ATOM 941 N N . LEU A 1 128 ? 1.898 13.486 -17.058 1.00 91.50 128 LEU A N 1
ATOM 942 C CA . LEU A 1 128 ? 1.649 13.091 -15.660 1.00 91.50 128 LEU A CA 1
ATOM 943 C C . LEU A 1 128 ? 0.330 13.637 -15.097 1.00 91.50 128 LEU A C 1
ATOM 945 O O . LEU A 1 128 ? -0.371 12.928 -14.383 1.00 91.50 128 LEU A O 1
ATOM 949 N N . LEU A 1 129 ? -0.039 14.874 -15.446 1.00 92.69 129 LEU A N 1
ATOM 950 C CA . LEU A 1 129 ? -1.307 15.468 -15.012 1.00 92.69 129 LEU A CA 1
ATOM 951 C C . LEU A 1 129 ? -2.515 14.687 -15.544 1.00 92.69 129 LEU A C 1
ATOM 953 O O . LEU A 1 129 ? -3.444 14.406 -14.792 1.00 92.69 129 LEU A O 1
ATOM 957 N N . ILE A 1 130 ? -2.485 14.295 -16.820 1.00 92.56 130 ILE A N 1
ATOM 958 C CA . ILE A 1 130 ? -3.561 13.516 -17.445 1.00 92.56 130 ILE A CA 1
ATOM 959 C C . ILE A 1 130 ? -3.594 12.110 -16.840 1.00 92.56 130 ILE A C 1
ATOM 961 O O . ILE A 1 130 ? -4.663 11.634 -16.467 1.00 92.56 130 ILE A O 1
ATOM 965 N N . GLY A 1 131 ? -2.430 11.476 -16.662 1.00 91.94 131 GLY A N 1
ATOM 966 C CA . GLY A 1 131 ? -2.323 10.174 -16.001 1.00 91.94 131 GLY A CA 1
ATOM 967 C C . GLY A 1 131 ? -2.869 10.185 -14.568 1.00 91.94 131 GLY A C 1
ATOM 968 O O . GLY A 1 131 ? -3.612 9.282 -14.182 1.00 91.94 131 GLY A O 1
ATOM 969 N N . GLY A 1 132 ? -2.576 11.233 -13.794 1.00 92.44 132 GLY A N 1
ATOM 970 C CA . GLY A 1 132 ? -3.094 11.410 -12.436 1.00 92.44 132 GLY A CA 1
ATOM 971 C C . GLY A 1 132 ? -4.608 11.604 -12.403 1.00 92.44 132 GLY A C 1
ATOM 972 O O . GLY A 1 132 ? -5.292 10.946 -11.620 1.00 92.44 132 GLY A O 1
ATOM 973 N N . VAL A 1 133 ? -5.153 12.434 -13.300 1.00 94.00 133 VAL A N 1
ATOM 974 C CA . VAL A 1 133 ? -6.609 12.629 -13.427 1.00 94.00 133 VAL A CA 1
ATOM 975 C C . VAL A 1 133 ? -7.307 11.328 -13.816 1.00 94.00 133 VAL A C 1
ATOM 977 O O . VAL A 1 133 ? -8.327 10.991 -13.216 1.00 94.00 133 VAL A O 1
ATOM 980 N N . ILE A 1 134 ? -6.763 10.569 -14.773 1.00 93.44 134 ILE A N 1
ATOM 981 C CA . ILE A 1 134 ? -7.315 9.268 -15.174 1.00 93.44 134 ILE A CA 1
ATOM 982 C C . ILE A 1 134 ? -7.306 8.304 -13.987 1.00 93.44 134 ILE A C 1
ATOM 984 O O . ILE A 1 134 ? -8.344 7.731 -13.668 1.00 93.44 134 ILE A O 1
ATOM 988 N N . THR A 1 135 ? -6.166 8.165 -13.308 1.00 91.50 135 THR A N 1
ATOM 989 C CA . THR A 1 135 ? -6.015 7.256 -12.161 1.00 91.50 135 THR A CA 1
ATOM 990 C C . THR A 1 135 ? -7.010 7.606 -11.055 1.00 91.50 135 THR A C 1
ATOM 992 O O . THR A 1 135 ? -7.784 6.748 -10.639 1.00 91.50 135 THR A O 1
ATOM 995 N N . GLY A 1 136 ? -7.078 8.878 -10.646 1.00 90.75 136 GLY A N 1
ATOM 996 C CA . GLY A 1 136 ? -8.030 9.333 -9.629 1.00 90.75 136 GLY A CA 1
ATOM 997 C C . GLY A 1 136 ? -9.492 9.129 -10.041 1.00 90.75 136 GLY A C 1
ATOM 998 O O . GLY A 1 136 ? -10.309 8.688 -9.233 1.00 90.75 136 GLY A O 1
ATOM 999 N N . SER A 1 137 ? -9.825 9.374 -11.313 1.00 90.75 137 SER A N 1
ATOM 1000 C CA . SER A 1 137 ? -11.178 9.151 -11.842 1.00 90.75 137 SER A CA 1
ATOM 1001 C C . SER A 1 137 ? -11.565 7.672 -11.800 1.00 90.75 137 SER A C 1
ATOM 1003 O O . SER A 1 137 ? -12.668 7.332 -11.373 1.00 90.75 137 SER A O 1
ATOM 1005 N N . VAL A 1 138 ? -10.656 6.781 -12.206 1.00 89.06 138 VAL A N 1
ATOM 1006 C CA . VAL A 1 138 ? -10.868 5.327 -12.171 1.00 89.06 138 VAL A CA 1
ATOM 1007 C C . VAL A 1 138 ? -11.028 4.836 -10.733 1.00 89.06 138 VAL A C 1
ATOM 1009 O O . VAL A 1 138 ? -11.969 4.088 -10.463 1.00 89.06 138 VAL A O 1
ATOM 1012 N N . SER A 1 139 ? -10.187 5.295 -9.801 1.00 86.62 139 SER A N 1
ATOM 1013 C CA . SER A 1 139 ? -10.307 4.960 -8.376 1.00 86.62 139 SER A CA 1
ATOM 1014 C C . SER A 1 139 ? -11.657 5.398 -7.799 1.00 86.62 139 SER A C 1
ATOM 1016 O O . SER A 1 139 ? -12.325 4.613 -7.124 1.00 86.62 139 SER A O 1
ATOM 1018 N N . MET A 1 140 ? -12.131 6.602 -8.137 1.00 86.81 140 MET A N 1
ATOM 1019 C CA . MET A 1 140 ? -13.441 7.089 -7.690 1.00 86.81 140 MET A CA 1
ATOM 1020 C C . MET A 1 140 ? -14.602 6.253 -8.254 1.00 86.81 140 MET A C 1
ATOM 1022 O O . MET A 1 140 ? -15.556 5.934 -7.540 1.00 86.81 140 MET A O 1
ATOM 1026 N N . VAL A 1 141 ? -14.520 5.848 -9.526 1.00 84.88 141 VAL A N 1
ATOM 1027 C CA . VAL A 1 141 ? -15.512 4.955 -10.148 1.00 84.88 141 VAL A CA 1
ATOM 1028 C C . VAL A 1 141 ? -15.509 3.579 -9.479 1.00 84.88 141 VAL A C 1
ATOM 1030 O O . VAL A 1 141 ? -16.581 3.037 -9.208 1.00 84.88 141 VAL A O 1
ATOM 1033 N N . LEU A 1 142 ? -14.333 3.022 -9.174 1.00 79.94 142 LEU A N 1
ATOM 1034 C CA . LEU A 1 142 ? -14.208 1.741 -8.473 1.00 79.94 142 LEU A CA 1
ATOM 1035 C C . LEU A 1 142 ? -14.871 1.783 -7.092 1.00 79.94 142 LEU A C 1
ATOM 1037 O O . LEU A 1 142 ? -15.648 0.879 -6.775 1.00 79.94 142 LEU A O 1
ATOM 1041 N N . LEU A 1 143 ? -14.644 2.848 -6.317 1.00 81.12 143 LEU A N 1
ATOM 1042 C CA . LEU A 1 143 ? -15.293 3.051 -5.017 1.00 81.12 143 LEU A CA 1
ATOM 1043 C C . LEU A 1 143 ? -16.823 3.124 -5.145 1.00 81.12 143 LEU A C 1
ATOM 1045 O O . LEU A 1 143 ? -17.546 2.476 -4.388 1.00 81.12 143 LEU A O 1
ATOM 1049 N N . LEU A 1 144 ? -17.334 3.841 -6.150 1.00 80.12 144 LEU A N 1
ATOM 1050 C CA . LEU A 1 144 ? -18.776 3.965 -6.382 1.00 80.12 144 LEU A CA 1
ATOM 1051 C C . LEU A 1 144 ? -19.427 2.636 -6.811 1.00 80.12 144 LEU A C 1
ATOM 1053 O O . LEU A 1 144 ? -20.570 2.344 -6.453 1.00 80.12 144 LEU A O 1
ATOM 1057 N N . VAL A 1 145 ? -18.705 1.804 -7.567 1.00 73.31 145 VAL A N 1
ATOM 1058 C CA . VAL A 1 145 ? -19.162 0.461 -7.959 1.00 73.31 145 VAL A CA 1
ATOM 1059 C C . VAL A 1 145 ? -19.133 -0.506 -6.771 1.00 73.31 145 VAL A C 1
ATOM 1061 O O . VAL A 1 145 ? -20.054 -1.320 -6.636 1.00 73.31 145 VAL A O 1
ATOM 1064 N N . GLN A 1 146 ? -18.121 -0.408 -5.904 1.00 70.62 146 GLN A N 1
ATOM 1065 C CA . GLN A 1 146 ? -17.999 -1.221 -4.692 1.00 70.62 146 GLN A CA 1
ATOM 1066 C C . GLN A 1 146 ? -19.187 -1.005 -3.745 1.00 70.62 146 GLN A C 1
ATOM 1068 O O . GLN A 1 146 ? -19.764 -1.982 -3.264 1.00 70.62 146 GLN A O 1
ATOM 1073 N N . ASP A 1 147 ? -19.603 0.249 -3.549 1.00 71.19 147 ASP A N 1
ATOM 1074 C CA . ASP A 1 147 ? -20.736 0.605 -2.685 1.00 71.19 147 ASP A CA 1
ATOM 1075 C C . ASP A 1 147 ? -22.070 0.012 -3.190 1.00 71.19 147 ASP A C 1
ATOM 1077 O O . ASP A 1 147 ? -22.938 -0.392 -2.418 1.00 71.19 147 ASP A O 1
ATOM 1081 N N . ARG A 1 148 ? -22.221 -0.133 -4.516 1.00 67.75 148 ARG A N 1
ATOM 1082 C CA . ARG A 1 148 ? -23.458 -0.611 -5.165 1.00 67.75 148 ARG A CA 1
ATOM 1083 C C . ARG A 1 148 ? -23.554 -2.133 -5.324 1.00 67.75 148 ARG A C 1
ATOM 1085 O O . ARG A 1 148 ? -24.665 -2.659 -5.332 1.00 67.75 148 ARG A O 1
ATOM 1092 N N . ARG A 1 149 ? -22.439 -2.842 -5.551 1.00 60.66 149 ARG A N 1
ATOM 1093 C CA . ARG A 1 149 ? -22.435 -4.264 -5.985 1.00 60.66 149 ARG A CA 1
ATOM 1094 C C . ARG A 1 149 ? -21.885 -5.261 -4.955 1.00 60.66 149 ARG A C 1
ATOM 1096 O O . ARG A 1 149 ? -21.858 -6.460 -5.234 1.00 60.66 149 ARG A O 1
ATOM 1103 N N . GLY A 1 150 ? -21.504 -4.800 -3.763 1.00 64.88 150 GLY A N 1
ATOM 1104 C CA . GLY A 1 150 ? -21.028 -5.654 -2.671 1.00 64.88 150 GLY A CA 1
ATOM 1105 C C . GLY A 1 150 ? -19.572 -6.120 -2.823 1.00 64.88 150 GLY A C 1
ATOM 1106 O O . GLY A 1 150 ? -18.893 -5.817 -3.799 1.00 64.88 150 GLY A O 1
ATOM 1107 N N . GLN A 1 151 ? -19.074 -6.868 -1.830 1.00 64.75 151 GLN A N 1
ATOM 1108 C CA . GLN A 1 151 ? -17.632 -7.134 -1.655 1.00 64.75 151 GLN A CA 1
ATOM 1109 C C . GLN A 1 151 ? -17.045 -8.216 -2.581 1.00 64.75 151 GLN A C 1
ATOM 1111 O O . GLN A 1 151 ? -15.872 -8.153 -2.936 1.00 64.75 151 GLN A O 1
ATOM 1116 N N . GLN A 1 152 ? -17.844 -9.196 -3.009 1.00 68.12 152 GLN A N 1
ATOM 1117 C CA . GLN A 1 152 ? -17.352 -10.333 -3.802 1.00 68.12 152 GLN A CA 1
ATOM 1118 C C . GLN A 1 152 ? -16.808 -9.980 -5.202 1.00 68.12 152 GLN A C 1
ATOM 1120 O O . GLN A 1 152 ? -15.768 -10.526 -5.574 1.00 68.12 152 GLN A O 1
ATOM 1125 N N . PRO A 1 153 ? -17.460 -9.125 -6.021 1.00 70.69 153 PRO A N 1
ATOM 1126 C CA . PRO A 1 153 ? -16.897 -8.747 -7.319 1.00 70.69 153 PRO A CA 1
ATOM 1127 C C . PRO A 1 153 ? -15.618 -7.915 -7.173 1.00 70.69 153 PRO A C 1
ATOM 1129 O O . PRO A 1 153 ? -14.690 -8.106 -7.952 1.00 70.69 153 PRO A O 1
ATOM 1132 N N . PHE A 1 154 ? -15.547 -7.053 -6.155 1.00 70.69 154 PHE A N 1
ATOM 1133 C CA . PHE A 1 154 ? -14.355 -6.266 -5.845 1.00 70.69 154 PHE A CA 1
ATOM 1134 C C . PHE A 1 154 ? -13.162 -7.174 -5.520 1.00 70.69 154 PHE A C 1
ATOM 1136 O O . PHE A 1 154 ? -12.115 -7.064 -6.151 1.00 70.69 154 PHE A O 1
ATOM 1143 N N . GLU A 1 155 ? -13.351 -8.150 -4.630 1.00 73.25 155 GLU A N 1
ATOM 1144 C CA . GLU A 1 155 ? -12.306 -9.106 -4.248 1.00 73.25 155 GLU A CA 1
ATOM 1145 C C . GLU A 1 155 ? -11.722 -9.855 -5.459 1.00 73.25 155 GLU A C 1
ATOM 1147 O O . GLU A 1 155 ? -10.505 -9.952 -5.600 1.00 73.25 155 GLU A O 1
ATOM 1152 N N . ARG A 1 156 ? -12.568 -10.327 -6.387 1.00 75.06 156 ARG A N 1
ATOM 1153 C CA . ARG A 1 156 ? -12.098 -11.036 -7.594 1.00 75.06 156 ARG A CA 1
ATOM 1154 C C . ARG A 1 156 ? -11.279 -10.151 -8.525 1.00 75.06 156 ARG A C 1
ATOM 1156 O O . ARG A 1 156 ? -10.282 -10.621 -9.066 1.00 75.06 156 ARG A O 1
ATOM 1163 N N . VAL A 1 157 ? -11.703 -8.900 -8.725 1.00 76.69 157 VAL A N 1
ATOM 1164 C CA . VAL A 1 157 ? -10.963 -7.939 -9.557 1.00 76.69 157 VAL A CA 1
ATOM 1165 C C . VAL A 1 157 ? -9.576 -7.724 -8.973 1.00 76.69 157 VAL A C 1
ATOM 1167 O O . VAL A 1 157 ? -8.592 -7.815 -9.707 1.00 76.69 157 VAL A O 1
ATOM 1170 N N . ILE A 1 158 ? -9.480 -7.523 -7.657 1.00 75.88 158 ILE A N 1
ATOM 1171 C CA . ILE A 1 158 ? -8.171 -7.287 -7.064 1.00 75.88 158 ILE A CA 1
ATOM 1172 C C . ILE A 1 158 ? -7.287 -8.540 -7.079 1.00 75.88 158 ILE A C 1
ATOM 1174 O O . ILE A 1 158 ? -6.105 -8.434 -7.396 1.00 75.88 158 ILE A O 1
ATOM 1178 N N . ILE A 1 159 ? -7.830 -9.732 -6.811 1.00 77.19 159 ILE A N 1
ATOM 1179 C CA . ILE A 1 159 ? -7.059 -10.982 -6.937 1.00 77.19 159 ILE A CA 1
ATOM 1180 C C . ILE A 1 159 ? -6.504 -11.130 -8.362 1.00 77.19 159 ILE A C 1
ATOM 1182 O O . ILE A 1 159 ? -5.348 -11.516 -8.533 1.00 77.19 159 ILE A O 1
ATOM 1186 N N . GLY A 1 160 ? -7.295 -10.778 -9.381 1.00 82.50 160 GLY A N 1
ATOM 1187 C CA . GLY A 1 160 ? -6.843 -10.746 -10.771 1.00 82.50 160 GLY A CA 1
ATOM 1188 C C . GLY A 1 160 ? -5.683 -9.771 -10.996 1.00 82.50 160 GLY A C 1
ATOM 1189 O O . GLY A 1 160 ? -4.668 -10.157 -11.570 1.00 82.50 160 GLY A O 1
ATOM 1190 N N . LEU A 1 161 ? -5.794 -8.536 -10.499 1.00 81.31 161 LEU A N 1
ATOM 1191 C CA . LEU A 1 161 ? -4.734 -7.524 -10.606 1.00 81.31 161 LEU A CA 1
ATOM 1192 C C . LEU A 1 161 ? -3.445 -7.955 -9.891 1.00 81.31 161 LEU A C 1
ATOM 1194 O O . LEU A 1 161 ? -2.360 -7.854 -10.461 1.00 81.31 161 LEU A O 1
ATOM 1198 N N . LEU A 1 162 ? -3.555 -8.505 -8.680 1.00 82.00 162 LEU A N 1
ATOM 1199 C CA . LEU A 1 162 ? -2.416 -9.042 -7.933 1.00 82.00 162 LEU A CA 1
ATOM 1200 C C . LEU A 1 162 ? -1.731 -10.189 -8.676 1.00 82.00 162 LEU A C 1
ATOM 1202 O O . LEU A 1 162 ? -0.504 -10.252 -8.701 1.00 82.00 162 LEU A O 1
ATOM 1206 N N . ALA A 1 163 ? -2.503 -11.081 -9.301 1.00 84.81 163 ALA A N 1
ATOM 1207 C CA . ALA A 1 163 ? -1.943 -12.163 -10.101 1.00 84.81 163 ALA A CA 1
ATOM 1208 C C . ALA A 1 163 ? -1.133 -11.620 -11.288 1.00 84.81 163 ALA A C 1
ATOM 1210 O O . ALA A 1 163 ? -0.038 -12.115 -11.544 1.00 84.81 163 ALA A O 1
ATOM 1211 N N . VAL A 1 164 ? -1.619 -10.574 -11.967 1.00 87.69 164 VAL A N 1
ATOM 1212 C CA . VAL A 1 164 ? -0.884 -9.915 -13.061 1.00 87.69 164 VAL A CA 1
ATOM 1213 C C . VAL A 1 164 ? 0.447 -9.345 -12.563 1.00 87.69 164 VAL A C 1
ATOM 1215 O O . VAL A 1 164 ? 1.484 -9.616 -13.168 1.00 87.69 164 VAL A O 1
ATOM 1218 N N . ILE A 1 165 ? 0.442 -8.625 -11.437 1.00 86.81 165 ILE A N 1
ATOM 1219 C CA . ILE A 1 165 ? 1.664 -8.065 -10.834 1.00 86.81 165 ILE A CA 1
ATOM 1220 C C . ILE A 1 165 ? 2.643 -9.185 -10.453 1.00 86.81 165 ILE A C 1
ATOM 1222 O O . ILE A 1 165 ? 3.823 -9.132 -10.805 1.00 86.81 165 ILE A O 1
ATOM 1226 N N . ALA A 1 166 ? 2.158 -10.228 -9.775 1.00 86.19 166 ALA A N 1
ATOM 1227 C CA . ALA A 1 166 ? 2.980 -11.354 -9.343 1.00 86.19 166 ALA A CA 1
ATOM 1228 C C . ALA A 1 166 ? 3.615 -12.090 -10.532 1.00 86.19 166 ALA A C 1
ATOM 1230 O O . ALA A 1 166 ? 4.816 -12.357 -10.520 1.00 86.19 166 ALA A O 1
ATOM 1231 N N . ILE A 1 167 ? 2.840 -12.373 -11.584 1.00 89.81 167 ILE A N 1
ATOM 1232 C CA . ILE A 1 167 ? 3.345 -13.003 -12.810 1.00 89.81 167 ILE A CA 1
ATOM 1233 C C . ILE A 1 167 ? 4.383 -12.098 -13.490 1.00 89.81 167 ILE A C 1
ATOM 1235 O O . ILE A 1 167 ? 5.424 -12.595 -13.921 1.00 89.81 167 ILE A O 1
ATOM 1239 N N . GLY A 1 168 ? 4.159 -10.781 -13.543 1.00 88.12 168 GLY A N 1
ATOM 1240 C CA . GLY A 1 168 ? 5.109 -9.816 -14.110 1.00 88.12 168 GLY A CA 1
ATOM 1241 C C . GLY A 1 168 ? 6.469 -9.811 -13.400 1.00 88.12 168 GLY A C 1
ATOM 1242 O O . GLY A 1 168 ? 7.516 -9.857 -14.050 1.00 88.12 168 GLY A O 1
ATOM 1243 N N . PHE A 1 169 ? 6.481 -9.847 -12.065 1.00 86.88 169 PHE A N 1
ATOM 1244 C CA . PHE A 1 169 ? 7.731 -9.925 -11.300 1.00 86.88 169 PHE A CA 1
ATOM 1245 C C . PHE A 1 169 ? 8.392 -11.307 -11.372 1.00 86.88 169 PHE A C 1
ATOM 1247 O O . PHE A 1 169 ? 9.617 -11.396 -11.489 1.00 86.88 169 PHE A O 1
ATOM 1254 N N . LEU A 1 170 ? 7.609 -12.390 -11.343 1.00 88.56 170 LEU A N 1
ATOM 1255 C CA . LEU A 1 170 ? 8.135 -13.753 -11.469 1.00 88.56 170 LEU A CA 1
ATOM 1256 C C . LEU A 1 170 ? 8.805 -13.966 -12.826 1.00 88.56 170 LEU A C 1
ATOM 1258 O O . LEU A 1 170 ? 9.929 -14.459 -12.885 1.00 88.56 170 LEU A O 1
ATOM 1262 N N . THR A 1 171 ? 8.149 -13.550 -13.910 1.00 88.75 171 THR A N 1
ATOM 1263 C CA . THR A 1 171 ? 8.713 -13.639 -15.264 1.00 88.75 171 THR A CA 1
ATOM 1264 C C . THR A 1 171 ? 9.983 -12.803 -15.394 1.00 88.75 171 THR A C 1
ATOM 1266 O O . THR A 1 171 ? 10.992 -13.323 -15.862 1.00 88.75 171 THR A O 1
ATOM 1269 N N . SER A 1 172 ? 9.988 -11.570 -14.877 1.00 84.81 172 SER A N 1
ATOM 1270 C CA . SER A 1 172 ? 11.196 -10.729 -14.814 1.00 84.81 172 SER A CA 1
ATOM 1271 C C . SER A 1 172 ? 12.356 -11.413 -14.079 1.00 84.81 172 SER A C 1
ATOM 1273 O O . SER A 1 172 ? 13.492 -11.382 -14.546 1.00 84.81 172 SER A O 1
ATOM 1275 N N . THR A 1 173 ? 12.071 -12.096 -12.965 1.00 84.62 173 THR A N 1
ATOM 1276 C CA . THR A 1 173 ? 13.083 -12.812 -12.168 1.00 84.62 173 THR A CA 1
ATOM 1277 C C . THR A 1 173 ? 13.622 -14.051 -12.889 1.00 84.62 173 THR A C 1
ATOM 1279 O O . THR A 1 173 ? 14.791 -14.387 -12.742 1.00 84.62 173 THR A O 1
ATOM 1282 N N . VAL A 1 174 ? 12.793 -14.746 -13.675 1.00 86.00 174 VAL A N 1
ATOM 1283 C CA . VAL A 1 174 ? 13.219 -15.923 -14.453 1.00 86.00 174 VAL A CA 1
ATOM 1284 C C . VAL A 1 174 ? 14.051 -15.518 -15.673 1.00 86.00 174 VAL A C 1
ATOM 1286 O O . VAL A 1 174 ? 15.014 -16.206 -16.002 1.00 86.00 174 VAL A O 1
ATOM 1289 N N . VAL A 1 175 ? 13.707 -14.406 -16.331 1.00 88.44 175 VAL A N 1
ATOM 1290 C CA . VAL A 1 175 ? 14.444 -13.888 -17.497 1.00 88.44 175 VAL A CA 1
ATOM 1291 C C . VAL A 1 175 ? 15.797 -13.295 -17.090 1.00 88.44 175 VAL A C 1
ATOM 1293 O O . VAL A 1 175 ? 16.783 -13.483 -17.800 1.00 88.44 175 VAL A O 1
ATOM 1296 N N . ALA A 1 176 ? 15.865 -12.622 -15.939 1.00 82.12 176 ALA A N 1
ATOM 1297 C CA . ALA A 1 176 ? 17.091 -12.060 -15.376 1.00 82.12 176 ALA A CA 1
ATOM 1298 C C . ALA A 1 176 ? 17.402 -12.702 -14.007 1.00 82.12 176 ALA A C 1
ATOM 1300 O O . ALA A 1 176 ? 17.191 -12.069 -12.967 1.00 82.12 176 ALA A O 1
ATOM 1301 N N . PRO A 1 177 ? 17.882 -13.963 -13.978 1.00 76.62 177 PRO A N 1
ATOM 1302 C CA . PRO A 1 177 ? 18.057 -14.704 -12.737 1.00 76.62 177 PRO A CA 1
ATOM 1303 C C . PRO A 1 177 ? 19.100 -14.040 -11.828 1.00 76.62 177 PRO A C 1
ATOM 1305 O O . PRO A 1 177 ? 20.237 -13.805 -12.254 1.00 76.62 177 PRO A O 1
ATOM 1308 N N . PRO A 1 178 ? 18.756 -13.752 -10.559 1.00 76.56 178 PRO A N 1
ATOM 1309 C CA . PRO A 1 178 ? 19.691 -13.148 -9.629 1.00 76.56 178 PRO A CA 1
ATOM 1310 C C . PRO A 1 178 ? 20.763 -14.166 -9.206 1.00 76.56 178 PRO A C 1
ATOM 1312 O O . PRO A 1 178 ? 20.458 -15.349 -9.022 1.00 76.56 178 PRO A O 1
ATOM 1315 N N . PRO A 1 179 ? 22.021 -13.740 -8.989 1.00 77.25 179 PRO A N 1
ATOM 1316 C CA . PRO A 1 179 ? 23.067 -14.634 -8.509 1.00 77.25 179 PRO A CA 1
ATOM 1317 C C . PRO A 1 179 ? 22.696 -15.189 -7.116 1.00 77.25 179 PRO A C 1
ATOM 1319 O O . PRO A 1 179 ? 22.572 -14.412 -6.161 1.00 77.25 179 PRO A O 1
ATOM 1322 N N . PRO A 1 180 ? 22.547 -16.520 -6.946 1.00 68.50 180 PRO A N 1
ATOM 1323 C CA . PRO A 1 180 ? 21.940 -17.113 -5.747 1.00 68.50 180 PRO A CA 1
ATOM 1324 C C . PRO A 1 180 ? 22.732 -16.836 -4.458 1.00 68.50 180 PRO A C 1
ATOM 1326 O O . PRO A 1 180 ? 22.149 -16.685 -3.383 1.00 68.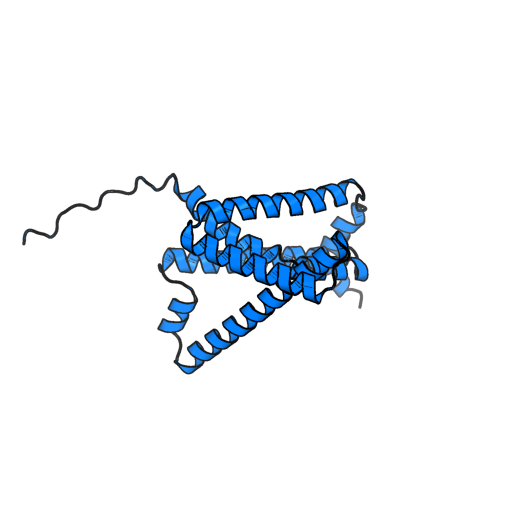50 180 PRO A O 1
ATOM 1329 N N . GLY A 1 181 ? 24.057 -16.678 -4.561 1.00 65.00 181 GLY A N 1
ATOM 1330 C CA . GLY A 1 181 ? 24.921 -16.322 -3.431 1.00 65.00 181 GLY A CA 1
ATOM 1331 C C . GLY A 1 181 ? 24.721 -14.894 -2.906 1.00 65.00 181 GLY A C 1
ATOM 1332 O O . GLY A 1 181 ? 24.933 -14.648 -1.719 1.00 65.00 181 GLY A O 1
ATOM 1333 N N . ALA A 1 182 ? 24.270 -13.958 -3.748 1.00 66.25 182 ALA A N 1
ATOM 1334 C CA . ALA A 1 182 ? 24.011 -12.577 -3.342 1.00 66.25 182 ALA A CA 1
ATOM 1335 C C . ALA A 1 182 ? 22.671 -12.442 -2.604 1.00 66.25 182 ALA A C 1
ATOM 1337 O O . ALA A 1 182 ? 22.587 -11.710 -1.621 1.00 66.25 182 ALA A O 1
ATOM 1338 N N . VAL A 1 183 ? 21.653 -13.198 -3.028 1.00 67.00 183 VAL A N 1
ATOM 1339 C CA . VAL A 1 183 ? 20.308 -13.178 -2.427 1.00 67.00 183 VAL A CA 1
ATOM 1340 C C . VAL A 1 183 ? 20.327 -13.786 -1.021 1.00 67.00 183 VAL A C 1
ATOM 1342 O O . VAL A 1 183 ? 19.853 -13.173 -0.065 1.00 67.00 183 VAL A O 1
ATOM 1345 N N . VAL A 1 184 ? 20.941 -14.963 -0.866 1.00 63.41 184 VAL A N 1
ATOM 1346 C CA . VAL A 1 184 ? 21.030 -15.654 0.434 1.00 63.41 184 VAL A CA 1
ATOM 1347 C C . VAL A 1 184 ? 22.078 -14.996 1.339 1.00 63.41 184 VAL A C 1
ATOM 1349 O O . VAL A 1 184 ? 21.843 -14.798 2.532 1.00 63.41 184 VAL A O 1
ATOM 1352 N N . GLY A 1 185 ? 23.220 -14.585 0.773 1.00 56.69 185 GLY A N 1
ATOM 1353 C CA . GLY A 1 185 ? 24.309 -13.950 1.514 1.00 56.69 185 GLY A CA 1
ATOM 1354 C C . GLY A 1 185 ? 23.936 -12.587 2.096 1.00 56.69 185 GLY A C 1
ATOM 1355 O O . GLY A 1 185 ? 24.308 -12.291 3.232 1.00 56.69 185 GLY A O 1
ATOM 1356 N N . ALA A 1 186 ? 23.163 -11.772 1.374 1.00 58.66 186 ALA A N 1
ATOM 1357 C CA . ALA A 1 186 ? 22.675 -10.494 1.888 1.00 58.66 186 ALA A CA 1
ATOM 1358 C C . ALA A 1 186 ? 21.635 -10.670 3.006 1.00 58.66 186 ALA A C 1
ATOM 1360 O O . ALA A 1 186 ? 21.616 -9.881 3.954 1.00 58.66 186 ALA A O 1
ATOM 1361 N N . SER A 1 187 ? 20.850 -11.754 2.960 1.00 56.62 187 SER A N 1
ATOM 1362 C CA . SER A 1 187 ? 19.868 -12.065 3.999 1.00 56.62 187 SER A CA 1
ATOM 1363 C C . SER A 1 187 ? 20.514 -12.395 5.358 1.00 56.62 187 SER A C 1
ATOM 1365 O O . SER A 1 187 ? 19.938 -12.102 6.404 1.00 56.62 187 SER A O 1
ATOM 1367 N N . CYS A 1 188 ? 21.737 -12.944 5.359 1.00 50.84 188 CYS A N 1
ATOM 1368 C CA . CYS A 1 188 ? 22.510 -13.234 6.575 1.00 50.84 188 CYS A CA 1
ATOM 1369 C C . CYS A 1 188 ? 23.464 -12.096 6.997 1.00 50.84 188 CYS A C 1
ATOM 1371 O O . CYS A 1 188 ? 23.752 -11.931 8.186 1.00 50.84 188 CYS A O 1
ATOM 1373 N N . ARG A 1 189 ? 23.976 -11.293 6.054 1.00 51.97 189 ARG A N 1
ATOM 1374 C CA . ARG A 1 189 ? 25.068 -10.332 6.311 1.00 51.97 189 ARG A CA 1
ATOM 1375 C C . ARG A 1 189 ? 24.624 -9.028 6.991 1.00 51.97 189 ARG A C 1
ATOM 1377 O O . ARG A 1 189 ? 25.454 -8.381 7.626 1.00 51.97 189 ARG A O 1
ATOM 1384 N N . GLY A 1 190 ? 23.328 -8.700 6.981 1.00 50.34 190 GLY A N 1
ATOM 1385 C CA . GLY A 1 190 ? 22.764 -7.604 7.788 1.00 50.34 190 GLY A CA 1
ATOM 1386 C C . GLY A 1 190 ? 22.957 -7.776 9.305 1.00 50.34 190 GLY A C 1
ATOM 1387 O O . GLY A 1 190 ? 23.003 -6.793 10.043 1.00 50.34 190 GLY A O 1
ATOM 1388 N N . SER A 1 191 ? 23.147 -9.016 9.777 1.00 48.88 191 SER A N 1
ATOM 1389 C CA . SER A 1 191 ? 23.486 -9.309 11.178 1.00 48.88 191 SER A CA 1
ATOM 1390 C C . SER A 1 191 ? 24.980 -9.106 11.489 1.00 48.88 191 SER A C 1
ATOM 1392 O O . SER A 1 191 ? 25.326 -8.599 12.556 1.00 48.88 191 SER A O 1
ATOM 1394 N N . MET A 1 192 ? 25.879 -9.432 10.549 1.00 47.56 192 MET A N 1
ATOM 1395 C CA . MET A 1 192 ? 27.337 -9.404 10.770 1.00 47.56 192 MET A CA 1
ATOM 1396 C C . MET A 1 192 ? 28.027 -8.076 10.436 1.00 47.56 192 MET A C 1
ATOM 1398 O O . MET A 1 192 ? 29.113 -7.830 10.955 1.00 47.56 192 MET A O 1
ATOM 1402 N N . ALA A 1 193 ? 27.417 -7.190 9.642 1.00 48.41 193 ALA A N 1
ATOM 1403 C CA . ALA A 1 193 ? 28.018 -5.890 9.314 1.00 48.41 193 ALA A CA 1
ATOM 1404 C C . ALA A 1 193 ? 28.201 -4.961 10.537 1.00 48.41 193 ALA A C 1
ATOM 1406 O O . ALA A 1 193 ? 28.970 -4.009 10.471 1.00 48.41 193 ALA A O 1
ATOM 1407 N N . ARG A 1 194 ? 27.572 -5.266 11.683 1.00 51.09 194 ARG A N 1
ATOM 1408 C CA . ARG A 1 194 ? 27.788 -4.548 12.954 1.00 51.09 194 ARG A CA 1
ATOM 1409 C C . ARG A 1 194 ? 29.094 -4.889 13.685 1.00 51.09 194 ARG A C 1
ATOM 1411 O O . ARG A 1 194 ? 29.365 -4.262 14.698 1.00 51.09 194 ARG A O 1
ATOM 1418 N N . LYS A 1 195 ? 29.892 -5.863 13.225 1.00 43.62 195 LYS A N 1
ATOM 1419 C CA . LYS A 1 195 ? 31.177 -6.217 13.869 1.00 43.62 195 LYS A CA 1
ATOM 1420 C C . LYS A 1 195 ? 32.427 -5.729 13.124 1.00 43.62 195 LYS A C 1
ATOM 1422 O O . LYS A 1 195 ? 33.525 -6.079 13.537 1.00 43.62 195 LYS A O 1
ATOM 1427 N N . ALA A 1 196 ? 32.279 -4.957 12.047 1.00 44.44 196 ALA A N 1
ATOM 1428 C CA . ALA A 1 196 ? 33.403 -4.503 11.220 1.00 44.44 196 ALA A CA 1
ATOM 1429 C C . ALA A 1 196 ? 33.440 -2.979 10.985 1.00 44.44 196 ALA A C 1
ATOM 1431 O O . ALA A 1 196 ? 34.104 -2.535 10.052 1.00 44.44 196 ALA A O 1
ATOM 1432 N N . CYS A 1 197 ? 32.743 -2.196 11.815 1.00 36.66 197 CYS A N 1
ATOM 1433 C CA . CYS A 1 197 ? 32.916 -0.747 11.901 1.00 36.66 197 CYS A CA 1
ATOM 1434 C C . CYS A 1 197 ? 33.311 -0.366 13.327 1.00 36.66 197 CYS A C 1
ATOM 1436 O O . CYS A 1 197 ? 32.802 -1.036 14.257 1.00 36.66 197 CYS A O 1
#

Radius of gyration: 22.3 Å; Cα contacts (8 Å, |Δi|>4): 85; chains: 1; bounding box: 76×41×57 Å

Nearest PDB structures (foldseek):
  6d9w-assembly1_A  TM=8.253E-01  e=2.566E-07  Deinococcus radiodurans R1 = ATCC 13939 = DSM 20539
  6tl2-assembly1_A  TM=9.009E-01  e=1.513E-05  Eremococcus coleocola ACS-139-V-Col8
  8ont-assembly1_A  TM=9.107E-01  e=6.462E-05  Setaria italica

Secondary structure (DSSP, 8-state):
--SS-S----S-STTSHHHHHHHHHHHHHHTTSSHHHHHHHHHHHHHHGGGGHHHHHHHHHHHHHHHHHHHHHHHHHSS-HHHHHHHHS-HHHHHHHHHHHHHHHHHHHHHHHHHHHHHHHHHH---HHHHHHHHHHHHHHHHHHHHHH-HHHHHHHHHHHHHHHHHHHHHHHHHSPPPHHHHHHHHHHHHHGGG--

Foldseek 3Di:
DPDPDDDDDDDDVVVVVVVVVVLVVLVLVVLCVALLNVVVVVVCCVVPNQLCVLVVVVVVVVSVVVVVVQVVCCVVVVDHPLVVCVVPDDPVSSVVVVVVVVVVVVVSVVSRLQSQLVVCCVPPVDDSVVSSVVSVVVVVVLVVVCVVPDRVVVSVVVVVVVVVVVVVVVVVCVVVPDDPCSNVVSNPCNVVVVPPD

Sequence (197 aa):
MREVMASARPRLARARSGSLLLGPAFVAAIAYVDPGNVASNISAGAQFGYLLVWVIVVANVMAGLVQFLSAKLGVVTGRSLPETVRLRASRTARLSYWVQAEIVAMATDLAEVVGGAIALNLLFDLPLLIGGVITGSVSMVLLLVQDRRGQQPFERVIIGLLAVIAIGFLTSTVVAPPPPGAVVGASCRGSMARKAC

Mean predicted aligned error: 10.83 Å

Organism: NCBI:txid158898